Protein AF-A0A8K1CJD1-F1 (afdb_monomer)

Mean predicted aligned error: 20.92 Å

Secondary structure (DSSP, 8-state):
-----------------------------------------------------------TTTTTTT-SS---------------PPP------------------------------------STT-EEEEEEETTEEEEEEEEEESSSPPSSPPPSEEEE-B--BGGGHHHHTTTT-TTS-EEEEEEEESSHHHHHHHHHHHHHHHH-BTTB-B-EEE-TTTTTTEEEEEE-SSHHHHTTT--SSS-EEEEEE--

Organism: Pythium oligandrum (NCBI:txid41045)

Radius of gyration: 37.32 Å; Cα contacts (8 Å, |Δi|>4): 274; chains: 1; bounding box: 66×86×139 Å

Nearest PDB structures (foldseek):
  8ou1-assembly2_B  TM=6.953E-01  e=1.302E-04  Mus musculus
  1zdv-assembly1_A  TM=4.798E-01  e=1.269E+00  Escherichia coli

Foldseek 3Di:
DDDDDDDDDDDDDDDDDDDDDDDDDDDDDDDDDDDDDDDDDDDDDDDDDDDDDDPPPDPPVVVVPVPPPDDDDDDDDDDDDDDDDDDDDDDDDDDDDDDDDDDDDDDDDDDPPDPPPPDDDDPQPAKDWAFEAEPPHTQAIKIWRWPDDHDPDDDDRYFYQDDWDFVVCLCPVLVLVPPVWDKIKTFIDGPDPVSRVSQVVVLVCQCCDPPSGHTKTWGCPCVVVQWIKIWAAPDDSCVSVVDHDHTIMIMITGHD

Solvent-accessible surface area (backbone atoms only — not comparable to full-atom values): 17316 Å² total; per-residue (Å²): 137,83,90,87,78,92,85,87,88,89,86,86,86,83,80,92,82,81,87,88,75,91,81,82,80,83,88,86,88,84,88,84,89,86,84,88,83,87,86,83,90,82,86,90,86,91,78,91,81,80,77,82,79,75,80,80,79,74,57,76,71,64,59,71,75,73,60,85,81,79,82,85,82,87,86,86,90,80,89,82,84,83,86,82,84,83,76,86,83,84,78,87,82,88,80,89,84,76,95,82,90,83,83,88,82,88,81,92,77,94,72,91,69,72,78,67,85,61,77,79,79,85,83,63,91,53,61,44,62,28,39,38,24,51,74,83,40,80,49,28,42,31,34,25,43,46,79,59,78,50,72,96,60,92,76,66,59,55,45,48,29,71,45,69,53,57,44,91,46,39,56,68,81,68,38,61,87,50,76,84,57,58,68,32,48,22,44,43,39,51,62,46,80,81,19,37,57,33,44,50,54,50,41,48,47,27,55,45,38,66,94,73,44,31,25,28,36,31,26,61,87,42,45,91,80,40,25,40,39,33,40,36,40,57,50,73,66,37,40,75,73,71,47,80,67,86,49,35,32,39,35,43,35,52,62,130

Structure (mmCIF, N/CA/C/O backbone):
data_AF-A0A8K1CJD1-F1
#
_entry.id   AF-A0A8K1CJD1-F1
#
loop_
_atom_site.group_PDB
_atom_site.id
_atom_site.type_symbol
_atom_site.label_atom_id
_atom_site.label_alt_id
_atom_site.label_comp_id
_atom_site.label_asym_id
_atom_site.label_entity_id
_atom_site.label_seq_id
_atom_site.pdbx_PDB_ins_code
_atom_site.Cartn_x
_atom_site.Cartn_y
_atom_site.Cartn_z
_atom_site.occupancy
_atom_site.B_iso_or_equiv
_atom_site.auth_seq_id
_atom_site.auth_comp_id
_atom_site.auth_asym_id
_atom_site.auth_atom_id
_atom_site.pdbx_PDB_model_num
ATOM 1 N N . MET A 1 1 ? 0.775 16.209 83.549 1.00 38.19 1 MET A N 1
ATOM 2 C CA . MET A 1 1 ? 0.947 14.864 84.138 1.00 38.19 1 MET A CA 1
ATOM 3 C C . MET A 1 1 ? 0.067 13.917 83.330 1.00 38.19 1 MET A C 1
ATOM 5 O O . MET A 1 1 ? -1.121 14.179 83.248 1.00 38.19 1 MET A O 1
ATOM 9 N N . MET A 1 2 ? 0.692 13.140 82.434 1.00 41.19 2 MET A N 1
ATOM 10 C CA . MET A 1 2 ? 0.828 11.660 82.484 1.00 41.19 2 MET A CA 1
ATOM 11 C C . MET A 1 2 ? -0.343 10.978 81.742 1.00 41.19 2 MET A C 1
ATOM 13 O O . MET A 1 2 ? -1.463 11.041 82.222 1.00 41.19 2 MET A O 1
ATOM 17 N N . THR A 1 3 ? -0.247 10.592 80.460 1.00 49.09 3 THR A N 1
ATOM 18 C CA . THR A 1 3 ? 0.407 9.409 79.833 1.00 49.09 3 THR A CA 1
ATOM 19 C C . THR A 1 3 ? 0.104 8.050 80.470 1.00 49.09 3 THR A C 1
ATOM 21 O O . THR A 1 3 ? 0.477 7.818 81.615 1.00 49.09 3 THR A O 1
ATOM 24 N N . GLY A 1 4 ? -0.427 7.138 79.648 1.00 43.28 4 GLY A N 1
ATOM 25 C CA . GLY A 1 4 ? -0.358 5.674 79.779 1.00 43.28 4 GLY A CA 1
ATOM 26 C C . GLY A 1 4 ? -1.592 5.007 79.158 1.00 43.28 4 GLY A C 1
ATOM 27 O O . GLY A 1 4 ? -2.680 5.560 79.264 1.00 43.28 4 GLY A O 1
ATOM 28 N N . THR A 1 5 ? -1.571 3.860 78.481 1.00 52.25 5 THR A N 1
ATOM 29 C CA . THR A 1 5 ? -0.553 2.876 78.035 1.00 52.25 5 THR A CA 1
ATOM 30 C C . THR A 1 5 ? -1.405 1.832 77.284 1.00 52.25 5 THR A C 1
ATOM 32 O O . THR A 1 5 ? -2.431 1.411 77.808 1.00 52.25 5 THR A O 1
ATOM 35 N N . GLN A 1 6 ? -1.242 1.615 75.979 1.00 41.22 6 GLN A N 1
ATOM 36 C CA . GLN A 1 6 ? -0.464 0.527 75.366 1.00 41.22 6 GLN A CA 1
ATOM 37 C C . GLN A 1 6 ? -0.536 -0.822 76.110 1.00 41.22 6 GLN A C 1
ATOM 39 O O . GLN A 1 6 ? -0.043 -0.949 77.227 1.00 41.22 6 GLN A O 1
ATOM 44 N N . GLY A 1 7 ? -1.138 -1.816 75.450 1.00 43.84 7 GLY A N 1
ATOM 45 C CA . GLY A 1 7 ? -1.075 -3.235 75.792 1.00 43.84 7 GLY A CA 1
ATOM 46 C C . GLY A 1 7 ? -0.599 -4.015 74.568 1.00 43.84 7 GLY A C 1
ATOM 47 O O . GLY A 1 7 ? -1.245 -3.988 73.521 1.00 43.84 7 GLY A O 1
ATOM 48 N N . GLU A 1 8 ? 0.570 -4.627 74.712 1.00 42.94 8 GLU A N 1
ATOM 49 C CA . GLU A 1 8 ? 1.298 -5.437 73.737 1.00 42.94 8 GLU A CA 1
ATOM 50 C C . GLU A 1 8 ? 0.876 -6.918 73.793 1.00 42.94 8 GLU A C 1
ATOM 52 O O . GLU A 1 8 ? 0.479 -7.403 74.852 1.00 42.94 8 GLU A O 1
ATOM 57 N N . ASN A 1 9 ? 1.047 -7.634 72.672 1.00 42.91 9 ASN A N 1
ATOM 58 C CA . ASN A 1 9 ? 1.909 -8.828 72.516 1.00 42.91 9 ASN A CA 1
ATOM 59 C C . ASN A 1 9 ? 1.317 -9.978 71.682 1.00 42.91 9 ASN A C 1
ATOM 61 O O . ASN A 1 9 ? 0.284 -10.546 72.024 1.00 42.91 9 ASN A O 1
ATOM 65 N N . GLY A 1 10 ? 2.117 -10.428 70.702 1.00 36.44 10 GLY A N 1
ATOM 66 C CA . GLY A 1 10 ? 2.464 -11.852 70.586 1.00 36.44 10 GLY A CA 1
ATOM 67 C C . GLY A 1 10 ? 2.326 -12.509 69.206 1.00 36.44 10 GLY A C 1
ATOM 68 O O . GLY A 1 10 ? 1.216 -12.826 68.798 1.00 36.44 10 GLY A O 1
ATOM 69 N N . GLY A 1 11 ? 3.468 -12.829 68.575 1.00 41.28 11 GLY A N 1
ATOM 70 C CA . GLY A 1 11 ? 3.616 -13.833 67.500 1.00 41.28 11 GLY A CA 1
ATOM 71 C C . GLY A 1 11 ? 4.152 -13.237 66.194 1.00 41.28 11 GLY A C 1
ATOM 72 O O . GLY A 1 11 ? 3.372 -12.744 65.391 1.00 41.28 11 GLY A O 1
ATOM 73 N N . ASP A 1 12 ? 5.453 -13.001 66.037 1.00 40.44 12 ASP A N 1
ATOM 74 C CA . ASP A 1 12 ? 6.577 -13.938 65.819 1.00 40.44 12 ASP A CA 1
ATOM 75 C C . ASP A 1 12 ? 6.694 -14.489 64.382 1.00 40.44 12 ASP A C 1
ATOM 77 O O . ASP A 1 12 ? 5.718 -14.758 63.686 1.00 40.44 12 ASP A O 1
ATOM 81 N N . ALA A 1 13 ? 7.951 -14.529 63.953 1.00 44.84 13 ALA A N 1
ATOM 82 C CA . ALA A 1 13 ? 8.493 -14.554 62.610 1.00 44.84 13 ALA A CA 1
ATOM 83 C C . ALA A 1 13 ? 8.398 -15.913 61.900 1.00 44.84 13 ALA A C 1
ATOM 85 O O . ALA A 1 13 ? 8.262 -16.959 62.527 1.00 44.84 13 ALA A O 1
ATOM 86 N N . GLY A 1 14 ? 8.548 -15.912 60.567 1.00 40.50 14 GLY A N 1
ATOM 87 C CA . GLY A 1 14 ? 8.488 -17.173 59.828 1.00 40.50 14 GLY A CA 1
ATOM 88 C C . GLY A 1 14 ? 8.744 -17.166 58.320 1.00 40.50 14 GLY A C 1
ATOM 89 O O . GLY A 1 14 ? 7.924 -17.703 57.597 1.00 40.50 14 GLY A O 1
AT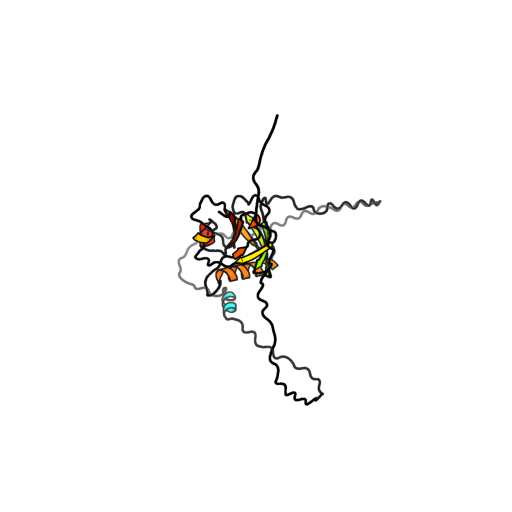OM 90 N N . VAL A 1 15 ? 9.888 -16.625 57.891 1.00 53.34 15 VAL A N 1
ATOM 91 C CA . VAL A 1 15 ? 10.758 -17.113 56.790 1.00 53.34 15 VAL A CA 1
ATOM 92 C C . VAL A 1 15 ? 10.232 -17.192 55.336 1.00 53.34 15 VAL A C 1
ATOM 94 O O . VAL A 1 15 ? 9.308 -17.921 54.991 1.00 53.34 15 VAL A O 1
ATOM 97 N N . ASP A 1 16 ? 10.978 -16.506 54.463 1.00 43.78 16 ASP A N 1
ATOM 98 C CA . ASP A 1 16 ? 11.072 -16.669 53.009 1.00 43.78 16 ASP A CA 1
ATOM 99 C C . ASP A 1 16 ? 11.151 -18.130 52.523 1.00 43.78 16 ASP A C 1
ATOM 101 O O . ASP A 1 16 ? 11.983 -18.909 52.989 1.00 43.78 16 ASP A O 1
ATOM 105 N N . ALA A 1 17 ? 10.416 -18.456 51.456 1.00 51.41 17 ALA A N 1
ATOM 106 C CA . ALA A 1 17 ? 10.765 -19.571 50.577 1.00 51.41 17 ALA A CA 1
ATOM 107 C C . ALA A 1 17 ? 10.530 -19.204 49.106 1.00 51.41 17 ALA A C 1
ATOM 109 O O . ALA A 1 17 ? 9.421 -18.928 48.650 1.00 51.41 17 ALA A O 1
ATOM 110 N N . ARG A 1 18 ? 11.653 -19.170 48.390 1.00 42.09 18 ARG A N 1
ATOM 111 C CA . ARG A 1 18 ? 11.829 -18.913 46.963 1.00 42.09 18 ARG A CA 1
ATOM 112 C C . ARG A 1 18 ? 11.316 -20.073 46.103 1.00 42.09 18 ARG A C 1
ATOM 114 O O . ARG A 1 18 ? 11.442 -21.224 46.490 1.00 42.09 18 ARG A O 1
ATOM 121 N N . ALA A 1 19 ? 10.879 -19.690 44.903 1.00 42.53 19 ALA A N 1
ATOM 122 C CA . ALA A 1 19 ? 11.075 -20.335 43.601 1.00 42.53 19 ALA A CA 1
ATOM 123 C C . ALA A 1 19 ? 11.078 -21.872 43.536 1.00 42.53 19 ALA A C 1
ATOM 125 O O . ALA A 1 19 ? 12.079 -22.506 43.857 1.00 42.53 19 ALA A O 1
ATOM 126 N N . ASP A 1 20 ? 10.030 -22.425 42.922 1.00 39.78 20 ASP A N 1
ATOM 127 C CA . ASP A 1 20 ? 10.064 -23.763 42.336 1.00 39.78 20 ASP A CA 1
ATOM 128 C C . ASP A 1 20 ? 9.908 -23.648 40.811 1.00 39.78 20 ASP A C 1
ATOM 130 O O . ASP A 1 20 ? 8.867 -23.256 40.277 1.00 39.78 20 ASP A O 1
ATOM 134 N N . VAL A 1 21 ? 11.025 -23.890 40.128 1.00 53.47 21 VAL A N 1
ATOM 135 C CA . VAL A 1 21 ? 11.151 -24.048 38.680 1.00 53.47 21 VAL A CA 1
ATOM 136 C C . VAL A 1 21 ? 11.238 -25.552 38.440 1.00 53.47 21 VAL A C 1
ATOM 138 O O . VAL A 1 21 ? 12.176 -26.166 38.952 1.00 53.47 21 VAL A O 1
ATOM 141 N N . PRO A 1 22 ? 10.360 -26.175 37.637 1.00 51.12 22 PRO A N 1
ATOM 142 C CA . PRO A 1 22 ? 10.548 -27.573 37.298 1.00 51.12 22 PRO A CA 1
ATOM 143 C C . PRO A 1 22 ? 11.675 -27.712 36.266 1.00 51.12 22 PRO A C 1
ATOM 145 O O . PRO A 1 22 ? 11.526 -27.415 35.080 1.00 51.12 22 PRO A O 1
ATOM 148 N N . SER A 1 23 ? 12.821 -28.168 36.771 1.00 41.38 23 SER A N 1
ATOM 149 C CA . SER A 1 23 ? 13.941 -28.743 36.030 1.00 41.38 23 SER A CA 1
ATOM 150 C C . SER A 1 23 ? 13.503 -30.054 35.369 1.00 41.38 23 SER A C 1
ATOM 152 O O . SER A 1 23 ? 13.113 -30.997 36.057 1.00 41.38 23 SER A O 1
ATOM 154 N N . VAL A 1 24 ? 13.571 -30.131 34.038 1.00 45.72 24 VAL A N 1
ATOM 155 C CA . VAL A 1 24 ? 13.460 -31.398 33.302 1.00 45.72 24 VAL A CA 1
ATOM 156 C C . VAL A 1 24 ? 14.874 -31.851 32.960 1.00 45.72 24 VAL A C 1
ATOM 158 O O . VAL A 1 24 ? 15.568 -31.215 32.168 1.00 45.72 24 VAL A O 1
ATOM 161 N N . SER A 1 25 ? 15.298 -32.937 33.605 1.00 46.75 25 SER A N 1
ATOM 162 C CA . SER A 1 25 ? 16.596 -33.575 33.390 1.00 46.75 25 SER A CA 1
ATOM 163 C C . SER A 1 25 ? 16.637 -34.343 32.068 1.00 46.75 25 SER A C 1
ATOM 165 O O . SER A 1 25 ? 15.717 -35.086 31.730 1.00 46.75 25 SER A O 1
ATOM 167 N N . MET A 1 26 ? 17.745 -34.155 31.350 1.00 44.34 26 MET A N 1
ATOM 168 C CA . MET A 1 26 ? 18.284 -35.061 30.334 1.00 44.34 26 MET A CA 1
ATOM 169 C C . MET A 1 26 ? 18.944 -36.287 30.988 1.00 44.34 26 MET A C 1
ATOM 171 O O . MET A 1 26 ? 19.341 -36.200 32.147 1.00 44.34 26 MET A O 1
ATOM 175 N N . SER A 1 27 ? 19.173 -37.332 30.172 1.00 44.41 27 SER A N 1
ATOM 176 C CA . SER A 1 27 ? 19.738 -38.684 30.420 1.00 44.41 27 SER A CA 1
ATOM 177 C C . SER A 1 27 ? 18.683 -39.710 30.869 1.00 44.41 27 SER A C 1
ATOM 179 O O . SER A 1 27 ? 17.871 -39.404 31.725 1.00 44.41 27 SER A O 1
ATOM 181 N N . GLU A 1 28 ? 18.513 -40.895 30.270 1.00 39.75 28 GLU A N 1
ATOM 182 C CA . GLU A 1 28 ? 19.406 -41.853 29.587 1.00 39.75 28 GLU A CA 1
ATOM 183 C C . GLU A 1 28 ? 18.642 -42.521 28.406 1.00 39.75 28 GLU A C 1
ATOM 185 O O . GLU A 1 28 ? 17.419 -42.610 28.437 1.00 39.75 28 GLU A O 1
ATOM 190 N N . LEU A 1 29 ? 19.247 -42.921 27.281 1.00 43.09 29 LEU A N 1
ATOM 191 C CA . LEU A 1 29 ? 19.896 -44.227 27.098 1.00 43.09 29 LEU A CA 1
ATOM 192 C C . LEU A 1 29 ? 20.639 -44.270 25.749 1.00 43.09 29 LEU A C 1
ATOM 194 O O . LEU A 1 29 ? 20.149 -43.805 24.721 1.00 43.09 29 LEU A O 1
ATOM 198 N N . SER A 1 30 ? 21.835 -44.844 25.796 1.00 42.38 30 SER A N 1
ATOM 199 C CA . SER A 1 30 ? 22.796 -45.054 24.716 1.00 42.38 30 SER A CA 1
ATOM 200 C C . SER A 1 30 ? 22.713 -46.474 24.127 1.00 42.38 30 SER A C 1
ATOM 202 O O . SER A 1 30 ? 22.118 -47.360 24.733 1.00 42.38 30 SER A O 1
ATOM 204 N N . HIS A 1 31 ? 23.437 -46.670 23.011 1.00 37.06 31 HIS A N 1
ATOM 205 C CA . HIS A 1 31 ? 23.704 -47.899 22.231 1.00 37.06 31 HIS A CA 1
ATOM 206 C C . HIS A 1 31 ? 22.622 -48.228 21.186 1.00 37.06 31 HIS A C 1
ATOM 208 O O . HIS A 1 31 ? 21.452 -48.366 21.507 1.00 37.06 31 HIS A O 1
ATOM 214 N N . VAL A 1 32 ? 22.937 -48.293 19.887 1.00 40.16 32 VAL A N 1
ATOM 215 C CA . VAL A 1 32 ? 23.931 -49.186 19.265 1.00 40.16 32 VAL A CA 1
ATOM 216 C C . VAL A 1 32 ? 24.725 -48.485 18.147 1.00 40.16 32 VAL A C 1
ATOM 218 O O . VAL A 1 32 ? 24.156 -47.814 17.289 1.00 40.16 32 VAL A O 1
ATOM 221 N N . ALA A 1 33 ? 26.045 -48.683 18.165 1.00 39.72 33 ALA A N 1
ATOM 222 C CA . ALA A 1 33 ? 26.958 -48.478 17.046 1.00 39.72 33 ALA A CA 1
ATOM 223 C C . ALA A 1 33 ? 27.012 -49.753 16.192 1.00 39.72 33 ALA A C 1
ATOM 225 O O . ALA A 1 33 ? 27.017 -50.835 16.765 1.00 39.72 33 ALA A O 1
ATOM 226 N N . ASP A 1 34 ? 27.040 -49.622 14.866 1.00 35.88 34 ASP A N 1
ATOM 227 C CA . ASP A 1 34 ? 28.085 -50.139 13.963 1.00 35.88 34 ASP A CA 1
ATOM 228 C C . ASP A 1 34 ? 27.579 -50.042 12.516 1.00 35.88 34 ASP A C 1
ATOM 230 O O . ASP A 1 34 ? 26.463 -50.462 12.217 1.00 35.88 34 ASP A O 1
ATOM 234 N N . GLN A 1 35 ? 28.383 -49.469 11.620 1.00 38.00 35 GLN A N 1
ATOM 235 C CA . GLN A 1 35 ? 29.006 -50.206 10.515 1.00 38.00 35 GLN A CA 1
ATOM 236 C C . GLN A 1 35 ? 29.508 -49.216 9.456 1.00 38.00 35 GLN A C 1
ATOM 238 O O . GLN A 1 35 ? 28.767 -48.696 8.622 1.00 38.00 35 GLN A O 1
ATOM 243 N N . ALA A 1 36 ? 30.812 -48.959 9.517 1.00 36.56 36 ALA A N 1
ATOM 244 C CA . ALA A 1 36 ? 31.577 -48.372 8.433 1.00 36.56 36 ALA A CA 1
ATOM 245 C C . ALA A 1 36 ? 31.945 -49.470 7.422 1.00 36.56 36 ALA A C 1
ATOM 247 O O . ALA A 1 36 ? 32.385 -50.558 7.804 1.00 36.56 36 ALA A O 1
ATOM 248 N N . HIS A 1 37 ? 31.845 -49.162 6.130 1.00 38.00 37 HIS A N 1
ATOM 249 C CA . HIS A 1 37 ? 32.595 -49.879 5.107 1.00 38.00 37 HIS A CA 1
ATOM 250 C C . HIS A 1 37 ? 33.369 -48.891 4.243 1.00 38.00 37 HIS A C 1
ATOM 252 O O . HIS A 1 37 ? 32.813 -47.966 3.655 1.00 38.00 37 HIS A O 1
ATOM 258 N N . ALA A 1 38 ? 34.681 -49.099 4.265 1.00 37.84 38 ALA A N 1
ATOM 259 C CA . ALA A 1 38 ? 35.690 -48.462 3.448 1.00 37.84 38 ALA A CA 1
ATOM 260 C C . ALA A 1 38 ? 35.947 -49.303 2.188 1.00 37.84 38 ALA A C 1
ATOM 262 O O . ALA A 1 38 ? 35.725 -50.513 2.187 1.00 37.84 38 ALA A O 1
ATOM 263 N N . GLY A 1 39 ? 36.482 -48.642 1.163 1.00 34.00 39 GLY A N 1
ATOM 264 C CA . GLY A 1 39 ? 36.893 -49.208 -0.124 1.00 34.00 39 GLY A CA 1
ATOM 265 C C . GLY A 1 39 ? 36.155 -48.486 -1.253 1.00 34.00 39 GLY A C 1
ATOM 266 O O . GLY A 1 39 ? 34.940 -48.369 -1.207 1.00 34.00 39 GLY A O 1
ATOM 267 N N . ASP A 1 40 ? 36.780 -47.933 -2.280 1.00 31.52 40 ASP A N 1
ATOM 268 C CA . ASP A 1 40 ? 38.146 -48.076 -2.755 1.00 31.52 40 ASP A CA 1
ATOM 269 C C . ASP A 1 40 ? 38.451 -46.887 -3.682 1.00 31.52 40 ASP A C 1
ATOM 271 O O . ASP A 1 40 ? 37.545 -46.290 -4.271 1.00 31.52 40 ASP A O 1
ATOM 275 N N . ALA A 1 41 ? 39.723 -46.520 -3.769 1.00 39.25 41 ALA A N 1
ATOM 276 C CA . ALA A 1 41 ? 40.216 -45.451 -4.620 1.00 39.25 41 ALA A CA 1
ATOM 277 C C . ALA A 1 41 ? 40.506 -45.991 -6.025 1.00 39.25 41 ALA A C 1
ATOM 279 O O . ALA A 1 41 ? 41.229 -46.971 -6.158 1.00 39.25 41 ALA A O 1
ATOM 280 N N . VAL A 1 42 ? 40.054 -45.293 -7.070 1.00 48.09 42 VAL A N 1
ATOM 281 C CA . VAL A 1 42 ? 40.709 -45.334 -8.386 1.00 48.09 42 VAL A CA 1
ATOM 282 C C . VAL A 1 42 ? 40.729 -43.945 -9.021 1.00 48.09 42 VAL A C 1
ATOM 284 O O . VAL A 1 42 ? 39.711 -43.271 -9.167 1.00 48.09 42 VAL A O 1
ATOM 287 N N . ASP A 1 43 ? 41.953 -43.545 -9.337 1.00 32.81 43 ASP A N 1
ATOM 288 C CA . ASP A 1 43 ? 42.396 -42.360 -10.060 1.00 32.81 43 ASP A CA 1
ATOM 289 C C . ASP A 1 43 ? 42.260 -42.558 -11.590 1.00 32.81 43 ASP A C 1
ATOM 291 O O . ASP A 1 43 ? 42.109 -43.682 -12.069 1.00 32.81 43 ASP A O 1
ATOM 295 N N . VAL A 1 44 ? 42.439 -41.455 -12.330 1.00 39.34 44 VAL A N 1
ATOM 296 C CA . VAL A 1 44 ? 42.797 -41.349 -13.759 1.00 39.34 44 VAL A CA 1
ATOM 297 C C . VAL A 1 44 ? 41.642 -41.259 -14.775 1.00 39.34 44 VAL A C 1
ATOM 299 O O . VAL A 1 44 ? 41.151 -42.258 -15.285 1.00 39.34 44 VAL A O 1
ATOM 302 N N . THR A 1 45 ? 41.273 -40.040 -15.198 1.00 36.53 45 THR A N 1
ATOM 303 C CA . THR A 1 45 ? 41.643 -39.450 -16.515 1.00 36.53 45 THR A CA 1
ATOM 304 C C . THR A 1 45 ? 40.859 -38.171 -16.836 1.00 36.53 45 THR A C 1
ATOM 306 O O . THR A 1 45 ? 39.653 -38.051 -16.645 1.00 36.53 45 THR A O 1
ATOM 309 N N . SER A 1 46 ? 41.598 -37.215 -17.385 1.00 40.91 46 SER A N 1
ATOM 310 C CA . SER A 1 46 ? 41.194 -35.944 -17.972 1.00 40.91 46 SER A CA 1
ATOM 311 C C . SER A 1 46 ? 40.501 -36.104 -19.337 1.00 40.91 46 SER A C 1
ATOM 313 O O . SER A 1 46 ? 40.990 -36.810 -20.215 1.00 40.91 46 SER A O 1
ATOM 315 N N . GLY A 1 47 ? 39.405 -35.365 -19.549 1.00 34.91 47 GLY A N 1
ATOM 316 C CA . GLY A 1 47 ? 38.756 -35.171 -20.853 1.00 34.91 47 GLY A CA 1
ATOM 317 C C . GLY A 1 47 ? 37.608 -34.147 -20.772 1.00 34.91 47 GLY A C 1
ATOM 318 O O . GLY A 1 47 ? 36.902 -34.132 -19.764 1.00 34.91 47 GLY A O 1
ATOM 319 N N . PRO A 1 48 ? 37.416 -33.255 -21.768 1.00 40.16 48 PRO A N 1
ATOM 320 C CA . PRO A 1 48 ? 36.448 -32.165 -21.679 1.00 40.16 48 PRO A CA 1
ATOM 321 C C . PRO A 1 48 ? 35.058 -32.639 -22.116 1.00 40.16 48 PRO A C 1
ATOM 323 O O . PRO A 1 48 ? 34.823 -32.918 -23.290 1.00 40.16 48 PRO A O 1
ATOM 326 N N . THR A 1 49 ? 34.109 -32.710 -21.186 1.00 35.47 49 THR A N 1
ATOM 327 C CA . THR A 1 49 ? 32.713 -33.032 -21.497 1.00 35.47 49 THR A CA 1
ATOM 328 C C . THR A 1 49 ? 31.941 -31.762 -21.834 1.00 35.47 49 THR A C 1
ATOM 330 O O . THR A 1 49 ? 31.588 -30.954 -20.978 1.00 35.47 49 THR A O 1
ATOM 333 N N . THR A 1 50 ? 31.684 -31.594 -23.128 1.00 40.59 50 THR A N 1
ATOM 334 C CA . THR A 1 50 ? 30.717 -30.661 -23.702 1.00 40.59 50 THR A CA 1
ATOM 335 C C . THR A 1 50 ? 29.332 -30.913 -23.100 1.00 40.59 50 THR A C 1
ATOM 337 O O . THR A 1 50 ? 28.735 -31.965 -23.319 1.00 40.59 50 THR A O 1
ATOM 340 N N . SER A 1 51 ? 28.805 -29.947 -22.347 1.00 40.19 51 SER A N 1
ATOM 341 C CA . SER A 1 51 ? 27.418 -29.972 -21.876 1.00 40.19 51 SER A CA 1
ATOM 342 C C . SER A 1 51 ? 26.452 -29.908 -23.070 1.00 40.19 51 SER A C 1
ATOM 344 O O . SER A 1 51 ? 26.549 -28.969 -23.865 1.00 40.19 51 SER A O 1
ATOM 346 N N . PRO A 1 52 ? 25.490 -30.837 -23.212 1.00 38.34 52 PRO A N 1
ATOM 347 C CA . PRO A 1 52 ? 24.445 -30.712 -24.216 1.00 38.34 52 PRO A CA 1
ATOM 348 C C . PRO A 1 52 ? 23.485 -29.588 -23.806 1.00 38.34 52 PRO A C 1
ATOM 350 O O . PRO A 1 52 ? 22.835 -29.640 -22.761 1.00 38.34 52 PRO A O 1
ATOM 353 N N . SER A 1 53 ? 23.405 -28.548 -24.635 1.00 40.78 53 SER A N 1
ATOM 354 C CA . SER A 1 53 ? 22.427 -27.473 -24.506 1.00 40.78 53 SER A CA 1
ATOM 355 C C . SER A 1 53 ? 21.012 -28.041 -24.620 1.00 40.78 53 SER A C 1
ATOM 357 O O . SER A 1 53 ? 20.622 -28.535 -25.680 1.00 40.78 53 SER A O 1
ATOM 359 N N . LEU A 1 54 ? 20.231 -27.948 -23.546 1.00 42.84 54 LEU A N 1
ATOM 360 C CA . LEU A 1 54 ? 18.794 -28.200 -23.597 1.00 42.84 54 LEU A CA 1
ATOM 361 C C . LEU A 1 54 ? 18.135 -27.202 -24.568 1.00 42.84 54 LEU A C 1
ATOM 363 O O . LEU A 1 54 ? 18.454 -26.008 -24.521 1.00 42.84 54 LEU A O 1
ATOM 367 N N . PRO A 1 55 ? 17.204 -27.641 -25.434 1.00 42.75 55 PRO A N 1
ATOM 368 C CA . PRO A 1 55 ? 16.458 -26.730 -26.281 1.00 42.75 55 PRO A CA 1
ATOM 369 C C . PRO A 1 55 ? 15.616 -25.815 -25.393 1.00 42.75 55 PRO A C 1
ATOM 371 O O . PRO A 1 55 ? 14.777 -26.257 -24.608 1.00 42.75 55 PRO A O 1
ATOM 374 N N . ARG A 1 56 ? 15.870 -24.513 -25.524 1.00 46.81 56 ARG A N 1
ATOM 375 C CA . ARG A 1 56 ? 15.113 -23.418 -24.921 1.00 46.81 56 ARG A CA 1
ATOM 376 C C . ARG A 1 56 ? 13.647 -23.578 -25.337 1.00 46.81 56 ARG A C 1
ATOM 378 O O . ARG A 1 56 ? 13.276 -23.156 -26.430 1.00 46.81 56 ARG A O 1
ATOM 385 N N . GLN A 1 57 ? 12.826 -24.214 -24.496 1.00 47.97 57 GLN A N 1
ATOM 386 C CA . GLN A 1 57 ? 11.377 -24.265 -24.678 1.00 47.97 57 GLN A CA 1
ATOM 387 C C . GLN A 1 57 ? 10.859 -22.825 -24.649 1.00 47.97 57 GLN A C 1
ATOM 389 O O . GLN A 1 57 ? 10.659 -22.221 -23.595 1.00 47.97 57 GLN A O 1
ATOM 394 N N . ARG A 1 58 ? 10.700 -22.247 -25.840 1.00 42.53 58 ARG A N 1
ATOM 395 C CA . ARG A 1 58 ? 9.955 -21.013 -26.050 1.00 42.53 58 ARG A CA 1
ATOM 396 C C . ARG A 1 58 ? 8.529 -21.294 -25.598 1.00 42.53 58 ARG A C 1
ATOM 398 O O . ARG A 1 58 ? 7.848 -22.130 -26.186 1.00 42.53 58 ARG A O 1
ATOM 405 N N . SER A 1 59 ? 8.093 -20.644 -24.524 1.00 44.41 59 SER A N 1
ATOM 406 C CA . SER A 1 59 ? 6.696 -20.736 -24.119 1.00 44.41 59 SER A CA 1
ATOM 407 C C . SER A 1 59 ? 5.836 -20.138 -25.239 1.00 44.41 59 SER A C 1
ATOM 409 O O . SER A 1 59 ? 6.160 -19.079 -25.783 1.00 44.41 59 SER A O 1
ATOM 411 N N . ALA A 1 60 ? 4.736 -20.809 -25.583 1.00 54.16 60 ALA A N 1
ATOM 412 C CA . ALA A 1 60 ? 3.791 -20.390 -26.624 1.00 54.16 60 ALA A CA 1
ATOM 413 C C . ALA A 1 60 ? 3.165 -19.000 -26.370 1.00 54.16 60 ALA A C 1
ATOM 415 O O . ALA A 1 60 ? 2.514 -18.430 -27.241 1.00 54.16 60 ALA A O 1
ATOM 416 N N . VAL A 1 61 ? 3.388 -18.422 -25.186 1.00 54.97 61 VAL A N 1
ATOM 417 C CA . VAL A 1 61 ? 2.983 -17.054 -24.854 1.00 54.97 61 VAL A CA 1
ATOM 418 C C . VAL A 1 61 ? 3.832 -16.030 -25.616 1.00 54.97 61 VAL A C 1
ATOM 420 O O . VAL A 1 61 ? 3.318 -14.979 -25.984 1.00 54.97 61 VAL A O 1
ATOM 423 N N . TYR A 1 62 ? 5.098 -16.342 -25.920 1.00 45.81 62 TYR A N 1
ATOM 424 C CA . TYR A 1 62 ? 6.024 -15.415 -26.582 1.00 45.81 62 TYR A CA 1
ATOM 425 C C . TYR A 1 62 ? 5.766 -15.241 -28.089 1.00 45.81 62 TYR A C 1
ATOM 427 O O . TYR A 1 62 ? 6.139 -14.210 -28.644 1.00 45.81 62 TYR A O 1
ATOM 435 N N . GLU A 1 63 ? 5.091 -16.184 -28.757 1.00 50.84 63 GLU A N 1
ATOM 436 C CA . GLU A 1 63 ? 4.723 -16.023 -30.177 1.00 50.84 63 GLU A CA 1
ATOM 437 C C . GLU A 1 63 ? 3.487 -15.139 -30.381 1.00 50.84 63 GLU A C 1
ATOM 439 O O . GLU A 1 63 ? 3.343 -14.497 -31.421 1.00 50.84 63 GLU A O 1
ATOM 444 N N . LYS A 1 64 ? 2.624 -15.009 -29.365 1.00 49.44 64 LYS A N 1
ATOM 445 C CA . LYS A 1 64 ? 1.402 -14.198 -29.471 1.00 49.44 64 LYS A CA 1
ATOM 446 C C . LYS A 1 64 ? 1.684 -12.695 -29.609 1.00 49.44 64 LYS A C 1
ATOM 448 O O . LYS A 1 64 ? 0.841 -11.963 -30.118 1.00 49.44 64 LYS A O 1
ATOM 453 N N . TYR A 1 65 ? 2.863 -12.235 -29.191 1.00 50.47 65 TYR A N 1
ATOM 454 C CA . TYR A 1 65 ? 3.229 -10.814 -29.206 1.00 50.47 65 TYR A CA 1
ATOM 455 C C . TYR A 1 65 ? 4.096 -10.400 -30.404 1.00 50.47 65 TYR A C 1
ATOM 457 O O . TYR A 1 65 ? 4.309 -9.206 -30.598 1.00 50.47 65 TYR A O 1
ATOM 465 N N . LEU A 1 66 ? 4.564 -11.347 -31.228 1.00 47.84 66 LEU A N 1
ATOM 466 C CA . LEU A 1 66 ? 5.402 -11.058 -32.402 1.00 47.84 66 LEU A CA 1
ATOM 467 C C . LEU A 1 66 ? 4.628 -10.996 -33.732 1.00 47.84 66 LEU A C 1
ATOM 469 O O . LEU A 1 66 ? 5.166 -10.481 -34.707 1.00 47.84 66 LEU A O 1
ATOM 473 N N . ASN A 1 67 ? 3.351 -11.403 -33.768 1.00 44.00 67 ASN A N 1
ATOM 474 C CA . ASN A 1 67 ? 2.551 -11.464 -35.005 1.00 44.00 67 ASN A CA 1
ATOM 475 C C . ASN A 1 67 ? 1.441 -10.395 -35.133 1.00 44.00 67 ASN A C 1
ATOM 477 O O . ASN A 1 67 ? 0.512 -10.562 -35.917 1.00 44.00 67 ASN A O 1
ATOM 481 N N . VAL A 1 68 ? 1.515 -9.261 -34.424 1.00 46.97 68 VAL A N 1
ATOM 482 C CA . VAL A 1 68 ? 0.467 -8.206 -34.499 1.00 46.97 68 VAL A CA 1
ATOM 483 C C . VAL A 1 68 ? 0.639 -7.242 -35.695 1.00 46.97 68 VAL A C 1
ATOM 485 O O . VAL A 1 68 ? -0.096 -6.271 -35.841 1.00 46.97 68 VAL A O 1
ATOM 488 N N . LYS A 1 69 ? 1.550 -7.517 -36.633 1.00 51.50 69 LYS A N 1
ATOM 489 C CA . LYS A 1 69 ? 1.568 -6.845 -37.943 1.00 51.50 69 LYS A CA 1
ATOM 490 C C . LYS A 1 69 ? 1.721 -7.872 -39.050 1.00 51.50 69 LYS A C 1
ATOM 492 O O . LYS A 1 69 ? 2.832 -8.135 -39.472 1.00 51.50 69 LYS A O 1
ATOM 497 N N . LEU A 1 70 ? 0.604 -8.442 -39.485 1.00 48.59 70 LEU A N 1
ATOM 498 C CA . LEU A 1 70 ? 0.291 -8.769 -40.880 1.00 48.59 70 LEU A CA 1
ATOM 499 C C . LEU A 1 70 ? -1.095 -9.424 -40.874 1.00 48.59 70 LEU A C 1
ATOM 501 O O . LEU A 1 70 ? -1.217 -10.559 -40.425 1.00 48.59 70 LEU A O 1
ATOM 505 N N . SER A 1 71 ? -2.124 -8.695 -41.313 1.00 33.78 71 SER A N 1
ATOM 506 C CA . SER A 1 71 ? -3.301 -9.189 -42.060 1.00 33.78 71 SER A CA 1
ATOM 507 C C . SER A 1 71 ? -4.365 -8.088 -42.119 1.00 33.78 71 SER A C 1
ATOM 509 O O . SER A 1 71 ? -5.048 -7.800 -41.139 1.00 33.78 71 SER A O 1
ATOM 511 N N . THR A 1 72 ? -4.474 -7.461 -43.286 1.00 45.12 72 THR A N 1
ATOM 512 C CA . THR A 1 72 ? -5.664 -6.749 -43.769 1.00 45.12 72 THR A CA 1
ATOM 513 C C . THR A 1 72 ? -6.815 -7.732 -44.022 1.00 45.12 72 THR A C 1
ATOM 515 O O . THR A 1 72 ? -6.573 -8.913 -44.274 1.00 45.12 72 THR A O 1
ATOM 518 N N . PRO A 1 73 ? -8.065 -7.242 -44.034 1.00 38.34 73 PRO A N 1
ATOM 519 C CA . PRO A 1 73 ? -8.991 -7.660 -45.091 1.00 38.34 73 PRO A CA 1
ATOM 520 C C . PRO A 1 73 ? -9.732 -6.472 -45.738 1.00 38.34 73 PRO A C 1
ATOM 522 O O . PRO A 1 73 ? -10.273 -5.613 -45.042 1.00 38.34 73 PRO A O 1
ATOM 525 N N . GLY A 1 74 ? -9.761 -6.446 -47.080 1.00 34.19 74 GLY A N 1
ATOM 526 C CA . GLY A 1 74 ? -10.780 -5.738 -47.881 1.00 34.19 74 GLY A CA 1
ATOM 527 C C . GLY A 1 74 ? -12.123 -6.491 -47.827 1.00 34.19 74 GLY A C 1
ATOM 528 O O . GLY A 1 74 ? -12.205 -7.535 -47.190 1.00 34.19 74 GLY A O 1
ATOM 529 N N . GLU A 1 75 ? -13.244 -6.073 -48.409 1.00 35.69 75 GLU A N 1
ATOM 530 C CA . GLU A 1 75 ? -13.625 -5.023 -49.360 1.00 35.69 75 GLU A CA 1
ATOM 531 C C . GLU A 1 75 ? -15.109 -4.681 -49.086 1.00 35.69 75 GLU A C 1
ATOM 533 O O . GLU A 1 75 ? -15.876 -5.563 -48.699 1.00 35.69 75 GLU A O 1
ATOM 538 N N . ASN A 1 76 ? -15.538 -3.436 -49.327 1.00 34.12 76 ASN A N 1
ATOM 539 C CA . ASN A 1 76 ? -16.712 -3.134 -50.166 1.00 34.12 76 ASN A CA 1
ATOM 540 C C . ASN A 1 76 ? -16.861 -1.620 -50.386 1.00 34.12 76 ASN A C 1
ATOM 542 O O . ASN A 1 76 ? -16.673 -0.815 -49.477 1.00 34.12 76 ASN A O 1
ATOM 546 N N . GLY A 1 77 ? -17.122 -1.269 -51.646 1.00 32.16 77 GLY A N 1
ATOM 547 C CA . GLY A 1 77 ? -16.862 0.037 -52.246 1.00 32.16 77 GLY A CA 1
ATOM 548 C C . GLY A 1 77 ? -17.938 1.113 -52.082 1.00 32.16 77 GLY A C 1
ATOM 549 O O . GLY A 1 77 ? -19.056 0.870 -51.640 1.00 32.16 77 GLY A O 1
ATOM 550 N N . GLY A 1 78 ? -17.571 2.319 -52.521 1.00 28.62 78 GLY A N 1
ATOM 551 C CA . GLY A 1 78 ? -18.455 3.478 -52.631 1.00 28.62 78 GLY A CA 1
ATOM 552 C C . GLY A 1 78 ? -17.660 4.772 -52.778 1.00 28.62 78 GLY A C 1
ATOM 553 O O . GLY A 1 78 ? -17.142 5.295 -51.802 1.00 28.62 78 GLY A O 1
ATOM 554 N N . ALA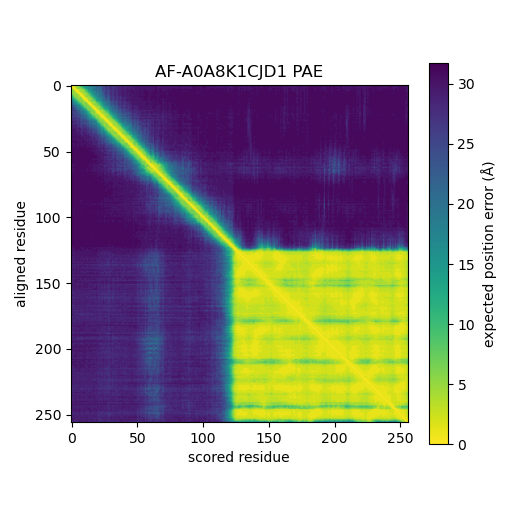 A 1 79 ? -17.522 5.246 -54.014 1.00 34.56 79 ALA A N 1
ATOM 555 C CA . ALA A 1 79 ? -16.745 6.408 -54.432 1.00 34.56 79 ALA A CA 1
ATOM 556 C C . ALA A 1 79 ? -17.118 7.723 -53.718 1.00 34.56 79 ALA A C 1
ATOM 558 O O . ALA A 1 79 ? -18.298 7.981 -53.486 1.00 34.56 79 ALA A O 1
ATOM 559 N N . SER A 1 80 ? -16.138 8.615 -53.516 1.00 35.97 80 SER A N 1
ATOM 560 C CA . SER A 1 80 ? -16.032 9.913 -54.221 1.00 35.97 80 SER A CA 1
ATOM 561 C C . SER A 1 80 ? -15.053 10.872 -53.523 1.00 35.97 80 SER A C 1
ATOM 563 O O . SER A 1 80 ? -15.197 11.181 -52.348 1.00 35.97 80 SER A O 1
ATOM 565 N N . SER A 1 81 ? -14.122 11.391 -54.331 1.00 36.28 81 SER A N 1
ATOM 566 C CA . SER A 1 81 ? -13.562 12.755 -54.314 1.00 36.28 81 SER A CA 1
ATOM 567 C C . SER A 1 81 ? -12.872 13.316 -53.059 1.00 36.28 81 SER A C 1
ATOM 569 O O . SER A 1 81 ? -13.521 13.746 -52.115 1.00 36.28 81 SER A O 1
ATOM 571 N N . GLY A 1 82 ? -11.567 13.575 -53.215 1.00 33.41 82 GLY A N 1
ATOM 572 C CA . GLY A 1 82 ? -11.067 14.946 -53.074 1.00 33.41 82 GLY A CA 1
ATOM 573 C C . GLY A 1 82 ? -10.151 15.245 -51.887 1.00 33.41 82 GLY A C 1
ATOM 574 O O . GLY A 1 82 ? -10.617 15.435 -50.775 1.00 33.41 82 GLY A O 1
ATOM 575 N N . GLY A 1 83 ? -8.869 15.463 -52.199 1.00 34.12 83 GLY A N 1
ATOM 576 C CA . GLY A 1 83 ? -8.139 16.629 -51.693 1.00 34.12 83 GLY A CA 1
ATOM 577 C C . GLY A 1 83 ? -7.313 16.471 -50.414 1.00 34.12 83 GLY A C 1
ATOM 578 O O . GLY A 1 83 ? -7.850 16.338 -49.324 1.00 34.12 83 GLY A O 1
ATOM 579 N N . GLY A 1 84 ? -5.999 16.669 -50.565 1.00 36.47 84 GLY A N 1
ATOM 580 C CA . GLY A 1 84 ? -5.188 17.375 -49.569 1.00 36.47 84 GLY A CA 1
ATOM 581 C C . GLY A 1 84 ? -4.321 16.513 -48.657 1.00 36.47 84 GLY A C 1
ATOM 582 O O . GLY A 1 84 ? -4.690 16.236 -47.522 1.00 36.47 84 GLY A O 1
ATOM 583 N N . ILE A 1 85 ? -3.113 16.189 -49.122 1.00 55.56 85 ILE A N 1
ATOM 584 C CA . ILE A 1 85 ? -1.957 15.970 -48.244 1.00 55.56 85 ILE A CA 1
ATOM 585 C C . ILE A 1 85 ? -1.427 17.363 -47.873 1.00 55.56 85 ILE A C 1
ATOM 587 O O . ILE A 1 85 ? -1.089 18.106 -48.793 1.00 55.56 85 ILE A O 1
ATOM 591 N N . PRO A 1 86 ? -1.317 17.749 -46.592 1.00 52.44 86 PRO A N 1
ATOM 592 C CA . PRO A 1 86 ? -0.418 18.826 -46.217 1.00 52.44 86 PRO A CA 1
ATOM 593 C C . PRO A 1 86 ? 0.988 18.262 -45.994 1.00 52.44 86 PRO A C 1
ATOM 595 O O . PRO A 1 86 ? 1.214 17.364 -45.179 1.00 52.44 86 PRO A O 1
ATOM 598 N N . GLU A 1 87 ? 1.902 18.789 -46.800 1.00 46.50 87 GLU A N 1
ATOM 599 C CA . GLU A 1 87 ? 3.328 18.514 -46.835 1.00 46.50 87 GLU A CA 1
ATOM 600 C C . GLU A 1 87 ? 4.020 18.773 -45.490 1.00 46.50 87 GLU A C 1
ATOM 602 O O . GLU A 1 87 ? 3.700 19.689 -44.732 1.00 46.50 87 GLU A O 1
ATOM 607 N N . ILE A 1 88 ? 5.024 17.941 -45.237 1.00 44.31 88 ILE A N 1
ATOM 608 C CA . ILE A 1 88 ? 6.068 18.121 -44.236 1.00 44.31 88 ILE A CA 1
ATOM 609 C C . ILE A 1 88 ? 6.890 19.376 -44.564 1.00 44.31 88 ILE A C 1
ATOM 611 O O . ILE A 1 88 ? 7.628 19.410 -45.545 1.00 44.31 88 ILE A O 1
ATOM 615 N N . SER A 1 89 ? 6.782 20.408 -43.730 1.00 41.88 89 SER A N 1
ATOM 616 C CA . SER A 1 89 ? 7.615 21.607 -43.836 1.00 41.88 89 SER A CA 1
ATOM 617 C C . SER A 1 89 ? 8.920 21.385 -43.063 1.00 41.88 89 SER A C 1
ATOM 619 O O . SER A 1 89 ? 8.956 21.526 -41.843 1.00 41.88 89 SER A O 1
ATOM 621 N N . ASN A 1 90 ? 9.988 21.020 -43.775 1.00 45.12 90 ASN A N 1
ATOM 622 C CA . ASN A 1 90 ? 11.363 21.115 -43.282 1.00 45.12 90 ASN A CA 1
ATOM 623 C C . ASN A 1 90 ? 11.865 22.540 -43.542 1.00 45.12 90 ASN A C 1
ATOM 625 O O . ASN A 1 90 ? 12.132 22.886 -44.691 1.00 45.12 90 ASN A O 1
ATOM 629 N N . SER A 1 91 ? 12.017 23.357 -42.498 1.00 49.41 91 SER A N 1
ATOM 630 C CA . SER A 1 91 ? 12.831 24.573 -42.573 1.00 49.41 91 SER A CA 1
ATOM 631 C C . SER A 1 91 ? 14.119 24.358 -41.785 1.00 49.41 91 SER A C 1
ATOM 633 O O . SER A 1 91 ? 14.104 24.344 -40.554 1.00 49.41 91 SER A O 1
ATOM 635 N N . ASN A 1 92 ? 15.221 24.187 -42.511 1.00 47.66 92 ASN A N 1
ATOM 636 C CA . ASN A 1 92 ? 16.545 24.524 -42.009 1.00 47.66 92 ASN A CA 1
ATOM 637 C C . ASN A 1 92 ? 16.644 26.052 -41.994 1.00 47.66 92 ASN A C 1
ATOM 639 O O . ASN A 1 92 ? 16.349 26.675 -43.014 1.00 47.66 92 ASN A O 1
ATOM 643 N N . ASP A 1 93 ? 17.074 26.629 -40.878 1.00 59.72 93 ASP A N 1
ATOM 644 C CA . ASP A 1 93 ? 17.661 27.965 -40.880 1.00 59.72 93 ASP A CA 1
ATOM 645 C C . ASP A 1 93 ? 18.988 27.899 -40.126 1.00 59.72 93 ASP A C 1
ATOM 647 O O . ASP A 1 93 ? 19.046 27.618 -38.926 1.00 59.72 93 ASP A O 1
ATOM 651 N N . ASP A 1 94 ? 20.048 28.056 -40.910 1.00 51.06 94 ASP A N 1
ATOM 652 C CA . ASP A 1 94 ? 21.425 28.224 -40.492 1.00 51.06 94 ASP A CA 1
ATOM 653 C C . ASP A 1 94 ? 21.608 29.656 -39.987 1.00 51.06 94 ASP A C 1
ATOM 655 O O . ASP A 1 94 ? 21.258 30.628 -40.657 1.00 51.06 94 ASP A O 1
ATOM 659 N N . THR A 1 95 ? 22.239 29.829 -38.830 1.00 53.78 95 THR A N 1
ATOM 660 C CA . THR A 1 95 ? 22.928 31.090 -38.543 1.00 53.78 95 THR A CA 1
ATOM 661 C C . THR A 1 95 ? 24.260 30.787 -37.881 1.00 53.78 95 THR A C 1
ATOM 663 O O . THR A 1 95 ? 24.367 30.609 -36.670 1.00 53.78 95 THR A O 1
ATOM 666 N N . GLU A 1 96 ? 25.283 30.731 -38.728 1.00 58.44 96 GLU A N 1
ATOM 667 C CA . GLU A 1 96 ? 26.681 30.912 -38.362 1.00 58.44 96 GLU A CA 1
ATOM 668 C C . GLU A 1 96 ? 26.915 32.352 -37.879 1.00 58.44 96 GLU A C 1
ATOM 670 O O . GLU A 1 96 ? 26.422 33.298 -38.495 1.00 58.44 96 GLU A O 1
ATOM 675 N N . ARG A 1 97 ? 27.679 32.501 -36.791 1.00 56.00 97 ARG A N 1
ATOM 676 C CA . ARG A 1 97 ? 28.479 33.667 -36.348 1.00 56.00 97 ARG A CA 1
ATOM 677 C C . ARG A 1 97 ? 29.044 33.300 -34.974 1.00 56.00 97 ARG A C 1
ATOM 679 O O . ARG A 1 97 ? 28.306 32.799 -34.140 1.00 56.00 97 ARG A O 1
ATOM 686 N N . GLU A 1 98 ? 30.285 33.527 -34.590 1.00 56.91 98 GLU A N 1
ATOM 687 C CA . GLU A 1 98 ? 31.528 33.980 -35.204 1.00 56.91 98 GLU A CA 1
ATOM 688 C C . GLU A 1 98 ? 32.578 33.694 -34.112 1.00 56.91 98 GLU A C 1
ATOM 690 O O . GLU A 1 98 ? 32.273 33.771 -32.918 1.00 56.91 98 GLU A O 1
ATOM 695 N N . ALA A 1 99 ? 33.785 33.296 -34.503 1.00 46.84 99 ALA A N 1
ATOM 696 C CA . ALA A 1 99 ? 34.881 33.034 -33.581 1.00 46.84 99 ALA A CA 1
ATOM 697 C C . ALA A 1 99 ? 35.351 34.325 -32.887 1.00 46.84 99 ALA A C 1
ATOM 699 O O . ALA A 1 99 ? 35.465 35.373 -33.516 1.00 46.84 99 ALA A O 1
ATOM 700 N N . GLY A 1 100 ? 35.687 34.220 -31.603 1.00 43.59 100 GLY A N 1
ATOM 701 C CA . GLY A 1 100 ? 36.299 35.288 -30.817 1.00 43.59 100 GLY A CA 1
ATOM 702 C C . GLY A 1 100 ? 37.166 34.695 -29.714 1.00 43.59 100 GLY A C 1
ATOM 703 O O . GLY A 1 100 ? 36.715 34.506 -28.590 1.00 43.59 100 GLY A O 1
ATOM 704 N N . GLU A 1 101 ? 38.396 34.354 -30.081 1.00 46.88 101 GLU A N 1
ATOM 705 C CA . GLU A 1 101 ? 39.512 34.019 -29.199 1.00 46.88 101 GLU A CA 1
ATOM 706 C C . GLU A 1 101 ? 40.046 35.297 -28.531 1.00 46.88 101 GLU A C 1
ATOM 708 O O . GLU A 1 101 ? 40.372 36.253 -29.231 1.00 46.88 101 GLU A O 1
ATOM 713 N N . VAL A 1 102 ? 40.191 35.304 -27.202 1.00 51.84 102 VAL A N 1
ATOM 714 C CA . VAL A 1 102 ? 41.226 36.087 -26.506 1.00 51.84 102 VAL A CA 1
ATOM 715 C C . VAL A 1 102 ? 41.747 35.296 -25.303 1.00 51.84 102 VAL A C 1
ATOM 717 O O . VAL A 1 102 ? 40.983 34.713 -24.535 1.00 51.84 102 VAL A O 1
ATOM 720 N N . VAL A 1 103 ? 43.073 35.256 -25.219 1.00 50.41 103 VAL A N 1
ATOM 721 C CA . VAL A 1 103 ? 43.929 34.449 -24.340 1.00 50.41 103 VAL A CA 1
ATOM 722 C C . VAL A 1 103 ? 44.277 35.205 -23.040 1.00 50.41 103 VAL A C 1
ATOM 724 O O . VAL A 1 103 ? 44.250 36.437 -23.024 1.00 50.41 103 VAL A O 1
ATOM 727 N N . SER A 1 104 ? 44.700 34.423 -22.032 1.00 43.75 104 SER A N 1
ATOM 728 C CA . SER A 1 104 ? 45.621 34.740 -20.912 1.00 43.75 104 SER A CA 1
ATOM 729 C C . SER A 1 104 ? 45.028 35.394 -19.661 1.00 43.75 104 SER A C 1
ATOM 731 O O . SER A 1 104 ? 44.167 36.256 -19.755 1.00 43.75 104 SER A O 1
ATOM 733 N N . ASP A 1 105 ? 45.482 35.123 -18.436 1.00 40.56 105 ASP A N 1
ATOM 734 C CA . ASP A 1 105 ? 46.373 34.120 -17.827 1.00 40.56 105 ASP A CA 1
ATOM 735 C C . ASP A 1 105 ? 46.207 34.280 -16.290 1.00 40.56 105 ASP A C 1
ATOM 737 O O . ASP A 1 105 ? 45.653 35.275 -15.820 1.00 40.56 105 ASP A O 1
ATOM 741 N N . ASP A 1 106 ? 46.767 33.328 -15.541 1.00 39.72 106 ASP A N 1
ATOM 742 C CA . ASP A 1 106 ? 47.256 33.441 -14.157 1.00 39.72 106 ASP A CA 1
ATOM 743 C C . ASP A 1 106 ? 46.354 33.204 -12.922 1.00 39.72 106 ASP A C 1
ATOM 745 O O . ASP A 1 106 ? 45.333 33.836 -12.665 1.00 39.72 106 ASP A O 1
ATOM 749 N N . ALA A 1 107 ? 46.949 32.354 -12.072 1.00 44.94 107 ALA A N 1
ATOM 750 C CA . ALA A 1 107 ? 46.948 32.343 -10.609 1.00 44.94 107 ALA A CA 1
ATOM 751 C C . ALA A 1 107 ? 45.778 31.684 -9.852 1.00 44.94 107 ALA A C 1
ATOM 753 O O . ALA A 1 107 ? 44.792 32.303 -9.468 1.00 44.94 107 ALA A O 1
ATOM 754 N N . LEU A 1 108 ? 46.012 30.400 -9.547 1.00 50.50 108 LEU A N 1
ATOM 755 C CA . LEU A 1 108 ? 45.829 29.748 -8.241 1.00 50.50 108 LEU A CA 1
ATOM 756 C C . LEU A 1 108 ? 45.154 30.601 -7.148 1.00 50.50 108 LEU A C 1
ATOM 758 O O . LEU A 1 108 ? 45.815 31.416 -6.508 1.00 50.50 108 LEU A O 1
ATOM 762 N N . ASP A 1 109 ? 43.911 30.258 -6.811 1.00 40.78 109 ASP A N 1
ATOM 763 C CA . ASP A 1 109 ? 43.470 30.310 -5.419 1.00 40.78 109 ASP A CA 1
ATOM 764 C C . ASP A 1 109 ? 42.699 29.032 -5.069 1.00 40.78 109 ASP A C 1
ATOM 766 O O . ASP A 1 109 ? 41.641 28.716 -5.618 1.00 40.78 109 ASP A O 1
ATOM 770 N N . ASN A 1 110 ? 43.304 28.250 -4.177 1.00 50.81 110 ASN A N 1
ATOM 771 C CA . ASN A 1 110 ? 42.704 27.082 -3.559 1.00 50.81 110 ASN A CA 1
ATOM 772 C C . ASN A 1 110 ? 41.678 27.572 -2.535 1.00 50.81 110 ASN A C 1
ATOM 774 O O . ASN A 1 110 ? 41.991 27.743 -1.358 1.00 50.81 110 ASN A O 1
ATOM 778 N N . GLN A 1 111 ? 40.426 27.706 -2.961 1.00 41.81 111 GLN A N 1
ATOM 779 C CA . GLN A 1 111 ? 39.299 27.592 -2.047 1.00 41.81 111 GLN A CA 1
ATOM 780 C C . GLN A 1 111 ? 38.315 26.564 -2.592 1.00 41.81 111 GLN A C 1
ATOM 782 O O . GLN A 1 111 ? 37.327 26.859 -3.261 1.00 41.81 111 GLN A O 1
ATOM 787 N N . GLU A 1 112 ? 38.633 25.309 -2.287 1.00 43.88 112 GLU A N 1
ATOM 788 C CA . GLU A 1 112 ? 37.743 24.164 -2.381 1.00 43.88 112 GLU A CA 1
ATOM 789 C C . GLU A 1 112 ? 36.573 24.374 -1.407 1.00 43.88 112 GLU A C 1
ATOM 791 O O . GLU A 1 112 ? 36.540 23.863 -0.293 1.00 43.88 112 GLU A O 1
ATOM 796 N N . ASN A 1 113 ? 35.612 25.196 -1.817 1.00 41.66 113 ASN A N 1
ATOM 797 C CA . ASN A 1 113 ? 34.288 25.253 -1.226 1.00 41.66 113 ASN A CA 1
ATOM 798 C C . ASN A 1 113 ? 33.312 24.865 -2.330 1.00 41.66 113 ASN A C 1
ATOM 800 O O . ASN A 1 113 ? 32.585 25.683 -2.892 1.00 41.66 113 ASN A O 1
ATOM 804 N N . THR A 1 114 ? 33.367 23.584 -2.697 1.00 39.81 114 THR A N 1
ATOM 805 C CA . THR A 1 114 ? 32.275 22.971 -3.437 1.00 39.81 114 THR A CA 1
ATOM 806 C C . THR A 1 114 ? 31.024 23.174 -2.582 1.00 39.81 114 THR A C 1
ATOM 808 O O . THR A 1 114 ? 30.995 22.709 -1.438 1.00 39.81 114 THR A O 1
ATOM 811 N N . PRO A 1 115 ? 29.964 23.851 -3.064 1.00 39.97 115 PRO A N 1
ATOM 812 C CA . PRO A 1 115 ? 28.667 23.620 -2.476 1.00 39.97 115 PRO A CA 1
ATOM 813 C C . PRO A 1 115 ? 28.384 22.155 -2.782 1.00 39.97 115 PRO A C 1
ATOM 815 O O . PRO A 1 115 ? 27.967 21.792 -3.884 1.00 39.97 115 PRO A O 1
ATOM 818 N N . SER A 1 116 ? 28.694 21.299 -1.801 1.00 42.03 116 SER A N 1
ATOM 819 C CA . SER A 1 116 ? 28.091 19.986 -1.662 1.00 42.03 116 SER A CA 1
ATOM 820 C C . SER A 1 116 ? 26.660 20.180 -2.092 1.00 42.03 116 SER A C 1
ATOM 822 O O . SER A 1 116 ? 25.998 21.060 -1.541 1.00 42.03 116 SER A O 1
ATOM 824 N N . ARG A 1 117 ? 26.264 19.460 -3.144 1.00 37.66 117 ARG A N 1
ATOM 825 C CA . ARG A 1 117 ? 24.919 19.402 -3.702 1.00 37.66 117 ARG A CA 1
ATOM 826 C C . ARG A 1 117 ? 23.974 19.105 -2.545 1.00 37.66 117 ARG A C 1
ATOM 828 O O . ARG A 1 117 ? 23.677 17.956 -2.237 1.00 37.66 117 ARG A O 1
ATOM 835 N N . GLY A 1 118 ? 23.627 20.172 -1.838 1.00 34.94 118 GLY A N 1
ATOM 836 C CA . GLY A 1 118 ? 22.781 20.174 -0.680 1.00 34.94 118 GLY A CA 1
ATOM 837 C C . GLY A 1 118 ? 21.458 19.687 -1.193 1.00 34.94 118 GLY A C 1
ATOM 838 O O . GLY A 1 118 ? 21.025 20.128 -2.260 1.00 34.94 118 GLY A O 1
ATOM 839 N N . ASN A 1 119 ? 20.913 18.709 -0.472 1.00 51.78 119 ASN A N 1
ATOM 840 C CA . ASN A 1 119 ? 19.540 18.245 -0.553 1.00 51.78 119 ASN A CA 1
ATOM 841 C C . ASN A 1 119 ? 18.698 19.181 -1.406 1.00 51.78 119 ASN A C 1
ATOM 843 O O . ASN A 1 119 ? 18.364 20.280 -0.956 1.00 51.78 119 ASN A O 1
ATOM 847 N N . ALA A 1 120 ? 18.431 18.744 -2.641 1.00 41.66 120 ALA A N 1
ATOM 848 C CA . ALA A 1 120 ? 17.547 19.450 -3.541 1.00 41.66 120 ALA A CA 1
ATOM 849 C C . ALA A 1 120 ? 16.294 19.814 -2.745 1.00 41.66 120 ALA A C 1
ATOM 851 O O . ALA A 1 120 ? 15.609 18.963 -2.173 1.00 41.66 120 ALA A O 1
ATOM 852 N N . SER A 1 121 ? 16.113 21.116 -2.631 1.00 40.97 121 SER A N 1
ATOM 853 C CA . SER A 1 121 ? 15.032 21.816 -1.978 1.00 40.97 121 SER A CA 1
ATOM 854 C C . SER A 1 121 ? 13.682 21.226 -2.381 1.00 40.97 121 SER A C 1
ATOM 856 O O . SER A 1 121 ? 13.178 21.476 -3.466 1.00 40.97 121 SER A O 1
ATOM 858 N N . ASN A 1 122 ? 13.141 20.391 -1.500 1.00 45.84 122 ASN A N 1
ATOM 859 C CA . ASN A 1 122 ? 11.824 20.533 -0.889 1.00 45.84 122 ASN A CA 1
ATOM 860 C C . ASN A 1 122 ? 10.768 21.309 -1.716 1.00 45.84 122 ASN A C 1
ATOM 862 O O . ASN A 1 122 ? 10.374 22.405 -1.334 1.00 45.84 122 ASN A O 1
ATOM 866 N N . GLU A 1 123 ? 10.269 20.706 -2.798 1.00 40.44 123 GLU A N 1
ATOM 867 C CA . GLU A 1 123 ? 8.996 21.082 -3.450 1.00 40.44 123 GLU A CA 1
ATOM 868 C C . GLU A 1 123 ? 8.053 19.880 -3.653 1.00 40.44 123 GLU A C 1
ATOM 870 O O . GLU A 1 123 ? 7.060 19.951 -4.370 1.00 40.44 123 GLU A O 1
ATOM 875 N N . THR A 1 124 ? 8.305 18.774 -2.951 1.00 50.97 124 THR A N 1
ATOM 876 C CA . THR A 1 124 ? 7.395 17.621 -2.883 1.00 50.97 124 THR A CA 1
ATOM 877 C C . THR A 1 124 ? 7.044 17.344 -1.427 1.00 50.97 124 THR A C 1
ATOM 879 O O . THR A 1 124 ? 7.419 16.335 -0.830 1.00 50.97 124 THR A O 1
ATOM 882 N N . GLY A 1 125 ? 6.360 18.313 -0.813 1.00 61.31 125 GLY A N 1
ATOM 883 C CA . GLY A 1 125 ? 5.964 18.267 0.592 1.00 61.31 125 GLY A CA 1
ATOM 884 C C . GLY A 1 125 ? 5.138 17.019 0.898 1.00 61.31 125 GLY A C 1
ATOM 885 O O . GLY A 1 125 ? 3.950 16.955 0.595 1.00 61.31 125 GLY A O 1
ATOM 886 N N . GLY A 1 126 ? 5.777 16.026 1.514 1.00 85.69 126 GLY A N 1
ATOM 887 C CA . GLY A 1 126 ? 5.131 14.797 1.956 1.00 85.69 126 GLY A CA 1
ATOM 888 C C . GLY A 1 126 ? 5.394 13.563 1.101 1.00 85.69 126 GLY A C 1
ATOM 889 O O . GLY A 1 126 ? 4.745 12.558 1.365 1.00 85.69 126 GLY A O 1
ATOM 890 N N . GLU A 1 127 ? 6.309 13.581 0.127 1.00 94.06 127 GLU A N 1
ATOM 891 C CA . GLU A 1 127 ? 6.781 12.324 -0.469 1.00 94.06 127 GLU A CA 1
ATOM 892 C C . GLU A 1 127 ? 7.439 11.413 0.574 1.00 94.06 127 GLU A C 1
ATOM 894 O O . GLU A 1 127 ? 8.091 11.862 1.518 1.00 94.06 127 GLU A O 1
ATOM 899 N N . TRP A 1 128 ? 7.268 10.108 0.391 1.00 97.00 128 TRP A N 1
ATOM 900 C CA . TRP A 1 128 ? 7.759 9.095 1.312 1.00 97.00 128 TRP A CA 1
ATOM 901 C C . TRP A 1 128 ? 8.578 8.040 0.583 1.00 97.00 128 TRP A C 1
ATOM 903 O O . TRP A 1 128 ? 8.027 7.184 -0.097 1.00 97.00 128 TRP A O 1
ATOM 913 N N . GLN A 1 129 ? 9.895 8.062 0.750 1.00 97.88 129 GLN A N 1
ATOM 914 C CA . GLN A 1 129 ? 10.770 7.022 0.214 1.00 97.88 129 GLN A CA 1
ATOM 915 C C . GLN A 1 129 ? 11.093 5.983 1.291 1.00 97.88 129 GLN A C 1
ATOM 917 O O . GLN A 1 129 ? 11.444 6.344 2.417 1.00 97.88 129 GLN A O 1
ATOM 922 N N . PHE A 1 130 ? 10.979 4.697 0.957 1.00 98.50 130 PHE A N 1
ATOM 923 C CA . PHE A 1 130 ? 11.301 3.608 1.878 1.00 98.50 130 PHE A CA 1
ATOM 924 C C . PHE A 1 130 ? 11.719 2.320 1.163 1.00 98.50 130 PHE A C 1
ATOM 926 O O . PHE A 1 130 ? 11.395 2.081 -0.000 1.00 98.50 130 PHE A O 1
ATOM 933 N N . GLU A 1 131 ? 12.421 1.455 1.889 1.00 98.75 131 GLU A N 1
ATOM 934 C CA . GLU A 1 131 ? 12.705 0.086 1.469 1.00 98.75 131 GLU A CA 1
ATOM 935 C C . GLU A 1 131 ? 11.564 -0.849 1.884 1.00 98.75 131 GLU A C 1
ATOM 937 O O . GLU A 1 131 ? 11.237 -0.971 3.068 1.00 98.75 131 GLU A O 1
ATOM 942 N N . LEU A 1 132 ? 10.970 -1.539 0.912 1.00 98.75 132 LEU A N 1
ATOM 943 C CA . LEU A 1 132 ? 9.927 -2.527 1.149 1.00 98.75 132 LEU A CA 1
ATOM 944 C C . LEU A 1 132 ? 10.542 -3.903 1.396 1.00 98.75 132 LEU A C 1
ATOM 946 O O . LEU A 1 132 ? 11.290 -4.435 0.569 1.00 98.75 132 LEU A O 1
ATOM 950 N N . LYS A 1 133 ? 10.172 -4.506 2.525 1.00 98.81 133 LYS A N 1
ATOM 951 C CA . LYS A 1 133 ? 10.566 -5.857 2.919 1.00 98.81 133 LYS A CA 1
ATOM 952 C C . LYS A 1 133 ? 9.352 -6.750 3.136 1.00 98.81 133 LYS A C 1
ATOM 954 O O . LYS A 1 133 ? 8.238 -6.294 3.401 1.00 98.81 133 LYS A O 1
ATOM 959 N N . ARG A 1 134 ? 9.591 -8.056 3.031 1.00 98.25 134 ARG A N 1
ATOM 960 C CA . ARG A 1 134 ? 8.668 -9.098 3.477 1.00 98.25 134 ARG A CA 1
ATOM 961 C C . ARG A 1 134 ? 9.413 -10.074 4.375 1.00 98.25 134 ARG A C 1
ATOM 963 O O . ARG A 1 134 ? 10.252 -10.830 3.881 1.00 98.25 134 ARG A O 1
ATOM 970 N N . SER A 1 135 ? 9.059 -10.095 5.657 1.00 97.38 135 SER A N 1
ATOM 971 C CA . SER A 1 135 ? 9.693 -10.950 6.669 1.00 97.38 135 SER A CA 1
ATOM 972 C C . SER A 1 135 ? 11.221 -10.822 6.646 1.00 97.38 135 SER A C 1
ATOM 974 O O . SER A 1 135 ? 11.935 -11.814 6.499 1.00 97.38 135 SER A O 1
ATOM 976 N N . GLY A 1 136 ? 11.711 -9.585 6.698 1.00 97.81 136 GLY A N 1
ATOM 977 C CA . GLY A 1 136 ? 13.133 -9.243 6.706 1.00 97.81 136 GLY A CA 1
ATOM 978 C C . GLY A 1 136 ? 13.836 -9.289 5.345 1.00 97.81 136 GLY A C 1
ATOM 979 O O . GLY A 1 136 ? 14.957 -8.798 5.235 1.00 97.81 136 GLY A O 1
ATOM 980 N N . ARG A 1 137 ? 13.203 -9.827 4.291 1.00 98.19 137 ARG A N 1
ATOM 981 C CA . ARG A 1 137 ? 13.796 -9.898 2.944 1.00 98.19 137 ARG A CA 1
ATOM 982 C C . ARG A 1 137 ? 13.405 -8.691 2.099 1.00 98.19 137 ARG A C 1
ATOM 984 O O . ARG A 1 137 ? 12.215 -8.484 1.852 1.00 98.19 137 ARG A O 1
ATOM 991 N N . THR A 1 138 ? 14.400 -7.952 1.617 1.00 98.25 138 THR A N 1
ATOM 992 C CA . THR A 1 138 ? 14.230 -6.805 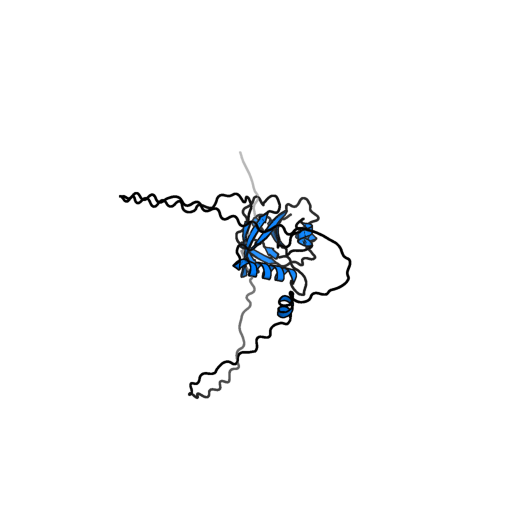0.715 1.00 98.25 138 THR A CA 1
ATOM 993 C C . THR A 1 138 ? 13.554 -7.206 -0.591 1.00 98.25 138 THR A C 1
ATOM 995 O O . THR A 1 138 ? 13.830 -8.270 -1.150 1.00 98.25 138 THR A O 1
ATOM 998 N N . LYS A 1 139 ? 12.625 -6.359 -1.041 1.00 98.31 139 LYS A N 1
ATOM 999 C CA . LYS A 1 139 ? 11.900 -6.496 -2.306 1.00 98.31 139 LYS A CA 1
ATOM 1000 C C . LYS A 1 139 ? 12.307 -5.420 -3.296 1.00 98.31 139 LYS A C 1
ATOM 1002 O O . LYS A 1 139 ? 12.731 -5.752 -4.394 1.00 98.31 139 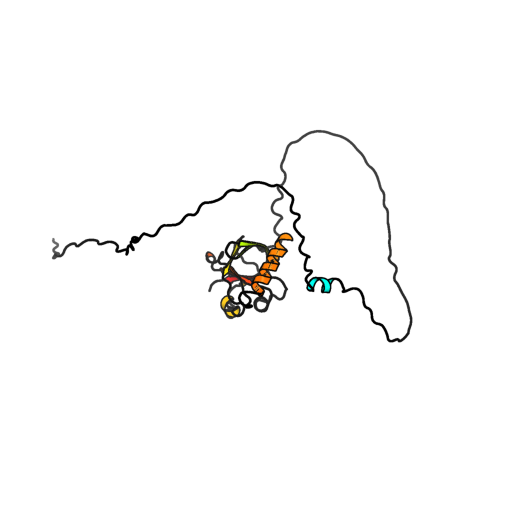LYS A O 1
ATOM 1007 N N . CYS A 1 140 ? 12.196 -4.161 -2.896 1.00 98.56 140 CYS A N 1
ATOM 1008 C CA . CYS A 1 140 ? 12.512 -3.005 -3.728 1.00 98.56 140 CYS A CA 1
ATOM 1009 C C . CYS A 1 140 ? 12.514 -1.733 -2.874 1.00 98.56 140 CYS A C 1
ATOM 1011 O O . CYS A 1 140 ? 11.986 -1.725 -1.756 1.00 98.56 140 CYS A O 1
ATOM 1013 N N . ARG A 1 141 ? 13.044 -0.641 -3.419 1.00 98.56 141 ARG A N 1
ATOM 1014 C CA . ARG A 1 141 ? 12.768 0.713 -2.936 1.00 98.56 141 ARG A CA 1
ATOM 1015 C C . ARG A 1 141 ? 11.524 1.287 -3.596 1.00 98.56 141 ARG A C 1
ATOM 1017 O O . ARG A 1 141 ? 11.210 0.996 -4.752 1.00 98.56 141 ARG A O 1
ATOM 1024 N N . VAL A 1 142 ? 10.792 2.078 -2.825 1.00 98.19 142 VAL A N 1
ATOM 1025 C CA . VAL A 1 142 ? 9.490 2.618 -3.207 1.00 98.19 142 VAL A CA 1
ATOM 1026 C C . VAL A 1 142 ? 9.429 4.095 -2.860 1.00 98.19 142 VAL A C 1
ATOM 1028 O O . VAL A 1 142 ? 9.844 4.494 -1.773 1.00 98.19 142 VAL A O 1
ATOM 1031 N N . ARG A 1 143 ? 8.849 4.884 -3.762 1.00 98.06 143 ARG A N 1
ATOM 1032 C CA . ARG A 1 143 ? 8.462 6.274 -3.536 1.00 98.06 143 ARG A CA 1
ATOM 1033 C C . ARG A 1 143 ? 6.944 6.357 -3.415 1.00 98.06 143 ARG A C 1
ATOM 1035 O O . ARG A 1 143 ? 6.214 5.969 -4.323 1.00 98.06 143 ARG A O 1
ATOM 1042 N N . GLY A 1 144 ? 6.478 6.854 -2.282 1.00 97.75 144 GLY A N 1
ATOM 1043 C CA . GLY A 1 144 ? 5.086 7.111 -1.958 1.00 97.75 144 GLY A CA 1
ATOM 1044 C C . GLY A 1 144 ? 4.721 8.568 -2.212 1.00 97.75 144 GLY A C 1
ATOM 1045 O O . GLY A 1 144 ? 5.298 9.459 -1.592 1.00 97.75 144 GLY A O 1
ATOM 1046 N N . VAL A 1 145 ? 3.736 8.811 -3.070 1.00 96.81 145 VAL A N 1
ATOM 1047 C CA . VAL A 1 145 ? 3.160 10.136 -3.323 1.00 96.81 145 VAL A CA 1
ATOM 1048 C C . VAL A 1 145 ? 1.834 10.238 -2.563 1.00 96.81 145 VAL A C 1
ATOM 1050 O O . VAL A 1 145 ? 0.971 9.374 -2.742 1.00 96.81 145 VAL A O 1
ATOM 1053 N N . PRO A 1 146 ? 1.639 11.232 -1.680 1.00 95.81 146 PRO A N 1
ATOM 1054 C CA . PRO A 1 146 ? 0.395 11.351 -0.929 1.00 95.81 146 PRO A CA 1
ATOM 1055 C C . PRO A 1 146 ? -0.777 11.620 -1.882 1.00 95.81 146 PRO A C 1
ATOM 1057 O O . PRO A 1 146 ? -0.722 12.522 -2.713 1.00 95.81 146 PRO A O 1
ATOM 1060 N N . THR A 1 147 ? -1.877 10.877 -1.741 1.00 93.44 147 THR A N 1
ATOM 1061 C CA . THR A 1 147 ? -3.088 11.086 -2.564 1.00 93.44 147 THR A CA 1
ATOM 1062 C C . THR A 1 147 ? -3.996 12.193 -2.011 1.00 93.44 147 THR A C 1
ATOM 1064 O O . THR A 1 147 ? -5.114 12.385 -2.481 1.00 93.44 147 THR A O 1
ATOM 1067 N N . GLY A 1 148 ? -3.564 12.864 -0.946 1.00 90.69 148 GLY A N 1
ATOM 1068 C CA . GLY A 1 148 ? -4.304 13.874 -0.200 1.00 90.69 148 GLY A CA 1
ATOM 1069 C C . GLY A 1 148 ? -3.373 14.566 0.792 1.00 90.69 148 GLY A C 1
ATOM 1070 O O . GLY A 1 148 ? -2.183 14.706 0.528 1.00 90.69 148 GLY A O 1
ATOM 1071 N N . ILE A 1 149 ? -3.890 14.974 1.952 1.00 90.50 149 ILE A N 1
ATOM 1072 C CA . ILE A 1 149 ? -3.054 15.592 2.992 1.00 90.50 149 ILE A CA 1
ATOM 1073 C C . ILE A 1 149 ? -2.025 14.557 3.488 1.00 90.50 149 ILE A C 1
ATOM 1075 O O . ILE A 1 149 ? -2.445 13.484 3.932 1.00 90.50 149 ILE A O 1
ATOM 1079 N N . PRO A 1 150 ? -0.712 14.850 3.448 1.00 93.44 150 PRO A N 1
ATOM 1080 C CA . PRO A 1 150 ? 0.309 13.924 3.922 1.00 93.44 150 PRO A CA 1
ATOM 1081 C C . PRO A 1 150 ? 0.238 13.720 5.442 1.00 93.44 150 PRO A C 1
ATOM 1083 O O . PRO A 1 150 ? -0.314 14.529 6.196 1.00 93.44 150 PRO A O 1
ATOM 1086 N N . ALA A 1 151 ? 0.806 12.610 5.908 1.00 91.56 151 ALA A N 1
ATOM 1087 C CA . ALA A 1 151 ? 0.955 12.335 7.327 1.00 91.56 151 ALA A CA 1
ATOM 1088 C C . ALA A 1 151 ? 1.868 13.389 7.988 1.00 91.56 151 ALA A C 1
ATOM 1090 O O . ALA A 1 151 ? 2.973 13.616 7.503 1.00 91.56 151 ALA A O 1
ATOM 1091 N N . PRO A 1 152 ? 1.461 14.008 9.114 1.00 90.12 152 PRO A N 1
ATOM 1092 C CA . PRO A 1 152 ? 2.253 15.026 9.808 1.00 90.12 152 PRO A CA 1
ATOM 1093 C C . PRO A 1 152 ? 3.304 14.412 10.755 1.00 90.12 152 PRO A C 1
ATOM 1095 O O . PRO A 1 152 ? 3.637 15.003 11.777 1.00 90.12 152 PRO A O 1
ATOM 1098 N N . TYR A 1 153 ? 3.765 13.193 10.474 1.00 87.44 153 TYR A N 1
ATOM 1099 C CA . TYR A 1 153 ? 4.659 12.425 11.342 1.00 87.44 153 TYR A CA 1
ATOM 1100 C C . TYR A 1 153 ? 5.862 11.934 10.546 1.00 87.44 153 TYR A C 1
ATOM 1102 O O . TYR A 1 153 ? 5.781 11.781 9.328 1.00 87.44 153 TYR A O 1
ATOM 1110 N N . GLN A 1 154 ? 6.954 11.623 11.246 1.00 92.25 154 GLN A N 1
ATOM 1111 C CA . GLN A 1 154 ? 8.114 11.000 10.623 1.00 92.25 154 GLN A CA 1
ATOM 1112 C C . GLN A 1 154 ? 7.745 9.604 10.110 1.00 92.25 154 GLN A C 1
ATOM 1114 O O . GLN A 1 154 ? 7.377 8.718 10.884 1.00 92.25 154 GLN A O 1
ATOM 1119 N N . LEU A 1 155 ? 7.847 9.417 8.797 1.00 96.12 155 LEU A N 1
ATOM 1120 C CA . LEU A 1 155 ? 7.581 8.142 8.144 1.00 96.12 155 LEU A CA 1
ATOM 1121 C C . LEU A 1 155 ? 8.828 7.248 8.194 1.00 96.12 155 LEU A C 1
ATOM 1123 O O . LEU A 1 155 ? 9.952 7.762 8.145 1.00 96.12 155 LEU A O 1
ATOM 1127 N N . PRO A 1 156 ? 8.658 5.920 8.315 1.00 97.25 156 PRO A N 1
ATOM 1128 C CA . PRO A 1 156 ? 9.784 5.012 8.446 1.00 97.25 156 PRO A CA 1
ATOM 1129 C C . PRO A 1 156 ? 10.486 4.829 7.097 1.00 97.25 156 PRO A C 1
ATOM 1131 O O . PRO A 1 156 ? 9.843 4.757 6.053 1.00 97.25 156 PRO A O 1
ATOM 1134 N N . LEU A 1 157 ? 11.812 4.704 7.119 1.00 97.88 157 LEU A N 1
ATOM 1135 C CA . LEU A 1 157 ? 12.623 4.469 5.914 1.00 97.88 157 LEU A CA 1
ATOM 1136 C C . LEU A 1 157 ? 12.616 3.002 5.460 1.00 97.88 157 LEU A C 1
ATOM 1138 O O . LEU A 1 157 ? 13.110 2.675 4.385 1.00 97.88 157 LEU A O 1
ATOM 1142 N N . VAL A 1 158 ? 12.069 2.108 6.283 1.00 98.38 158 VAL A N 1
ATOM 1143 C CA . VAL A 1 158 ? 11.917 0.681 5.999 1.00 98.38 158 VAL A CA 1
ATOM 1144 C C . VAL A 1 158 ? 10.508 0.275 6.401 1.00 98.38 158 VAL A C 1
ATOM 1146 O O . VAL A 1 158 ? 10.035 0.666 7.464 1.00 98.38 158 VAL A O 1
ATOM 1149 N N . VAL A 1 159 ? 9.852 -0.515 5.560 1.00 98.69 159 VAL A N 1
ATOM 1150 C CA . VAL A 1 159 ? 8.539 -1.103 5.836 1.00 98.69 159 VAL A CA 1
ATOM 1151 C C . VAL A 1 159 ? 8.661 -2.607 5.647 1.00 98.69 159 VAL A C 1
ATOM 1153 O O . VAL A 1 159 ? 8.714 -3.088 4.514 1.00 98.69 159 VAL A O 1
ATOM 1156 N N . ASP A 1 160 ? 8.719 -3.357 6.745 1.00 98.75 160 ASP A N 1
ATOM 1157 C CA . ASP A 1 160 ? 8.733 -4.813 6.736 1.00 98.75 160 ASP A CA 1
ATOM 1158 C C . ASP A 1 160 ? 7.331 -5.370 6.947 1.00 98.75 160 ASP A C 1
ATOM 1160 O O . ASP A 1 160 ? 6.768 -5.421 8.043 1.00 98.75 160 ASP A O 1
ATOM 1164 N N . VAL A 1 161 ? 6.750 -5.840 5.848 1.00 98.69 161 VAL A N 1
ATOM 1165 C CA . VAL A 1 161 ? 5.471 -6.525 5.898 1.00 98.69 161 VAL A CA 1
ATOM 1166 C C . VAL A 1 161 ? 5.654 -7.837 6.648 1.00 98.69 161 VAL A C 1
ATOM 1168 O O . VAL A 1 161 ? 6.291 -8.774 6.165 1.00 98.69 161 VAL A O 1
ATOM 1171 N N . VAL A 1 162 ? 5.028 -7.938 7.816 1.00 98.19 162 VAL A N 1
ATOM 1172 C CA . VAL A 1 162 ? 5.106 -9.102 8.706 1.00 98.19 162 VAL A CA 1
ATOM 1173 C C . VAL A 1 162 ? 3.825 -9.933 8.702 1.00 98.19 162 VAL A C 1
ATOM 1175 O O . VAL A 1 162 ? 3.907 -11.152 8.862 1.00 98.19 162 VAL A O 1
ATOM 1178 N N . GLN A 1 163 ? 2.663 -9.342 8.398 1.00 98.00 163 GLN A N 1
ATOM 1179 C CA . GLN A 1 163 ? 1.383 -10.067 8.323 1.00 98.00 163 GLN A CA 1
ATOM 1180 C C . GLN A 1 163 ? 0.725 -9.940 6.946 1.00 98.00 163 GLN A C 1
ATOM 1182 O O . GLN A 1 163 ? 0.942 -8.969 6.223 1.00 98.00 163 GLN A O 1
ATOM 1187 N N . LEU A 1 164 ? -0.098 -10.938 6.603 1.00 98.00 164 LEU A N 1
ATOM 1188 C CA . LEU A 1 164 ? -0.803 -11.036 5.322 1.00 98.00 164 LEU A CA 1
ATOM 1189 C C . LEU A 1 164 ? -2.293 -11.378 5.513 1.00 98.00 164 LEU A C 1
ATOM 1191 O O . LEU A 1 164 ? -2.699 -12.522 5.258 1.00 98.00 164 LEU A O 1
ATOM 1195 N N . PRO A 1 165 ? -3.133 -10.445 5.997 1.00 97.81 165 PRO A N 1
ATOM 1196 C CA . PRO A 1 165 ? -4.574 -10.660 6.084 1.00 97.81 165 PRO A CA 1
ATOM 1197 C C . PRO A 1 165 ? -5.207 -10.862 4.700 1.00 97.81 165 PRO A C 1
ATOM 1199 O O . PRO A 1 165 ? -4.691 -10.416 3.673 1.00 97.81 165 PRO A O 1
ATOM 1202 N N . HIS A 1 166 ? -6.346 -11.556 4.679 1.00 97.81 166 HIS A N 1
ATOM 1203 C CA . HIS A 1 166 ? -7.128 -11.776 3.462 1.00 97.81 166 HIS A CA 1
ATOM 1204 C C . HIS A 1 166 ? -7.704 -10.447 2.990 1.00 97.81 166 HIS A C 1
ATOM 1206 O O . HIS A 1 166 ? -8.368 -9.765 3.770 1.00 97.81 166 HIS A O 1
ATOM 1212 N N . LEU A 1 167 ? -7.520 -10.112 1.714 1.00 97.19 167 LEU A N 1
ATOM 1213 C CA . LEU A 1 167 ? -8.018 -8.853 1.169 1.00 97.19 167 LEU A CA 1
ATOM 1214 C C . LEU A 1 167 ? -9.552 -8.780 1.206 1.00 97.19 167 LEU A C 1
ATOM 1216 O O . LEU A 1 167 ? -10.091 -7.687 1.279 1.00 97.19 167 LEU A O 1
ATOM 1220 N N . SER A 1 168 ? -10.262 -9.914 1.261 1.00 96.25 168 SER A N 1
ATOM 1221 C CA . SER A 1 168 ? -11.718 -9.955 1.469 1.00 96.25 168 SER A CA 1
ATOM 1222 C C . SER A 1 168 ? -12.174 -9.326 2.792 1.00 96.25 168 SER A C 1
ATOM 1224 O O . SER A 1 168 ? -13.316 -8.894 2.890 1.00 96.25 168 SER A O 1
ATOM 1226 N N . LYS A 1 169 ? -11.286 -9.224 3.790 1.00 97.12 169 LYS A N 1
ATOM 1227 C CA . LYS A 1 169 ? -11.559 -8.622 5.105 1.00 97.12 169 LYS A CA 1
ATOM 1228 C C . LYS A 1 169 ? -11.143 -7.150 5.199 1.00 97.12 169 LYS A C 1
ATOM 1230 O O . LYS A 1 169 ? -10.971 -6.624 6.298 1.00 97.12 169 LYS A O 1
ATOM 1235 N N . PHE A 1 170 ? -10.943 -6.472 4.066 1.00 97.19 170 PHE A N 1
ATOM 1236 C CA . PHE A 1 170 ? -10.429 -5.097 4.053 1.00 97.19 170 PHE A CA 1
ATOM 1237 C C . PHE A 1 170 ? -11.307 -4.106 4.815 1.00 97.19 170 PHE A C 1
ATOM 1239 O O . PHE A 1 170 ? -10.772 -3.192 5.436 1.00 97.19 170 PHE A O 1
ATOM 1246 N N . GLN A 1 171 ? -12.627 -4.303 4.828 1.00 96.81 171 GLN A N 1
ATOM 1247 C CA . GLN A 1 171 ? -13.536 -3.446 5.589 1.00 96.81 171 GLN A CA 1
ATOM 1248 C C . GLN A 1 171 ? -13.225 -3.492 7.093 1.00 96.81 171 GLN A C 1
ATOM 1250 O O . GLN A 1 171 ? -13.151 -2.440 7.728 1.00 96.81 171 GLN A O 1
ATOM 1255 N N . GLU A 1 172 ? -12.938 -4.685 7.627 1.00 95.75 172 GLU A N 1
ATOM 1256 C CA . GLU A 1 172 ? -12.608 -4.914 9.037 1.00 95.75 172 GLU A CA 1
ATOM 1257 C C . GLU A 1 172 ? -11.245 -4.306 9.396 1.00 95.75 172 GLU A C 1
ATOM 1259 O O . GLU A 1 172 ? -11.138 -3.468 10.294 1.00 95.75 172 GLU A O 1
ATOM 1264 N N . PHE A 1 173 ? -10.176 -4.683 8.682 1.00 95.50 173 PHE A N 1
ATOM 1265 C CA . PHE A 1 173 ? -8.828 -4.259 9.073 1.00 95.50 173 PHE A CA 1
ATOM 1266 C C . PHE A 1 173 ? -8.505 -2.813 8.679 1.00 95.50 173 PHE A C 1
ATOM 1268 O O . PHE A 1 173 ? -7.663 -2.192 9.325 1.00 95.50 173 PHE A O 1
ATOM 1275 N N . LEU A 1 174 ? -9.179 -2.223 7.687 1.00 96.12 174 LEU A N 1
ATOM 1276 C CA . LEU A 1 174 ? -9.107 -0.776 7.434 1.00 96.12 174 LEU A CA 1
ATOM 1277 C C . LEU A 1 174 ? -10.133 0.007 8.266 1.00 96.12 174 LEU A C 1
ATOM 1279 O O . LEU A 1 174 ? -10.078 1.240 8.295 1.00 96.12 174 LEU A O 1
ATOM 1283 N N . MET A 1 175 ? -11.029 -0.695 8.972 1.00 95.81 175 MET A N 1
ATOM 1284 C CA . MET A 1 175 ? -12.094 -0.147 9.817 1.00 95.81 175 MET A CA 1
ATOM 1285 C C . MET A 1 175 ? -12.989 0.852 9.075 1.00 95.81 175 MET A C 1
ATOM 1287 O O . MET A 1 175 ? -13.308 1.900 9.627 1.00 95.81 175 MET A O 1
ATOM 1291 N N . LEU A 1 176 ? -13.334 0.589 7.810 1.00 93.75 176 LEU A N 1
ATOM 1292 C CA . LEU A 1 176 ? -13.941 1.591 6.913 1.00 93.75 176 LEU A CA 1
ATOM 1293 C C . LEU A 1 176 ? -15.267 2.180 7.422 1.00 93.75 176 LEU A C 1
ATOM 1295 O O . LEU A 1 176 ? -15.608 3.302 7.058 1.00 93.75 176 LEU A O 1
ATOM 1299 N N . GLU A 1 177 ? -15.979 1.466 8.292 1.00 92.94 177 GLU A N 1
ATOM 1300 C CA . GLU A 1 177 ? -17.203 1.944 8.951 1.00 92.94 177 GLU A CA 1
ATOM 1301 C C . GLU A 1 177 ? -16.951 3.139 9.886 1.00 92.94 177 GLU A C 1
ATOM 1303 O O . GLU A 1 177 ? -17.813 4.002 10.038 1.00 92.94 177 GLU A O 1
ATOM 1308 N N . ARG A 1 178 ? -15.746 3.235 10.461 1.00 93.50 178 ARG A N 1
ATOM 1309 C CA . ARG A 1 178 ? -15.313 4.350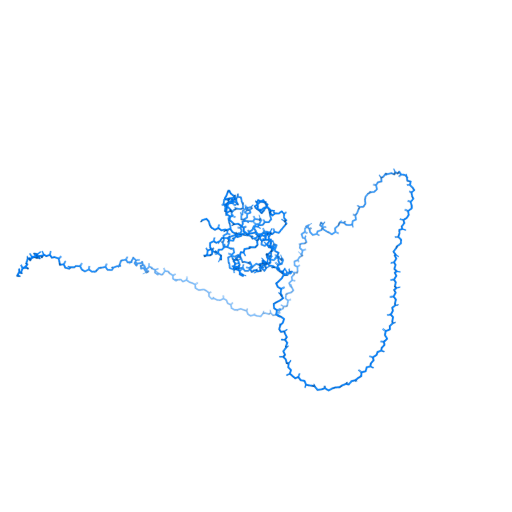 11.312 1.00 93.50 178 ARG A CA 1
ATOM 1310 C C . ARG A 1 178 ? -14.752 5.472 10.448 1.00 93.50 178 ARG A C 1
ATOM 1312 O O . ARG A 1 178 ? -13.570 5.465 10.067 1.00 93.50 178 ARG A O 1
ATOM 1319 N N . ARG A 1 179 ? -15.617 6.419 10.093 1.00 88.06 179 ARG A N 1
ATOM 1320 C CA . ARG A 1 179 ? -15.290 7.559 9.218 1.00 88.06 179 ARG A CA 1
ATOM 1321 C C . ARG A 1 179 ? -14.375 8.575 9.899 1.00 88.06 179 ARG A C 1
ATOM 1323 O O . ARG A 1 179 ? -13.589 9.229 9.227 1.00 88.06 179 ARG A O 1
ATOM 1330 N N . GLU A 1 180 ? -14.435 8.654 11.221 1.00 89.81 180 GLU A N 1
ATOM 1331 C CA . GLU A 1 180 ? -13.614 9.506 12.079 1.00 89.81 180 GLU A CA 1
ATOM 1332 C C . GLU A 1 180 ? -12.156 9.034 12.196 1.00 89.81 180 GLU A C 1
ATOM 1334 O O . GLU A 1 180 ? -11.276 9.811 12.576 1.00 89.81 180 GLU A O 1
ATOM 1339 N N . LEU A 1 181 ? -11.863 7.775 11.840 1.00 91.50 181 LEU A N 1
ATOM 1340 C CA . LEU A 1 181 ? -10.490 7.279 11.826 1.00 91.50 181 LEU A CA 1
ATOM 1341 C C . LEU A 1 181 ? -9.687 7.931 10.702 1.00 91.50 181 LEU A C 1
ATOM 1343 O O . LEU A 1 181 ? -9.947 7.736 9.512 1.00 91.50 181 LEU A O 1
ATOM 1347 N N . LYS A 1 182 ? -8.631 8.642 11.097 1.00 92.56 182 LYS A N 1
ATOM 1348 C CA . LYS A 1 182 ? -7.690 9.251 10.162 1.00 92.56 182 LYS A CA 1
ATOM 1349 C C . LYS A 1 182 ? -6.920 8.171 9.396 1.00 92.56 182 LYS A C 1
ATOM 1351 O O . LYS A 1 182 ? -6.306 7.282 9.998 1.00 92.56 182 LYS A O 1
ATOM 1356 N N . ARG A 1 183 ? -6.949 8.279 8.066 1.00 95.00 183 ARG A N 1
ATOM 1357 C CA . ARG A 1 183 ? -6.208 7.432 7.126 1.00 95.00 183 ARG A CA 1
ATOM 1358 C C . ARG A 1 183 ? -5.410 8.327 6.195 1.00 95.00 183 ARG A C 1
ATOM 1360 O O . ARG A 1 183 ? -5.987 9.214 5.573 1.00 95.00 183 ARG A O 1
ATOM 1367 N N . PHE A 1 184 ? -4.111 8.086 6.107 1.00 96.00 184 PHE A N 1
ATOM 1368 C CA . PHE A 1 184 ? -3.261 8.713 5.100 1.00 96.00 184 PHE A CA 1
ATOM 1369 C C . PHE A 1 184 ? -2.963 7.681 4.027 1.00 96.00 184 PHE A C 1
ATOM 1371 O O . PHE A 1 184 ? -2.605 6.549 4.355 1.00 96.00 184 PHE A O 1
ATOM 1378 N N . VAL A 1 185 ? -3.154 8.056 2.768 1.00 97.06 185 VAL A N 1
ATOM 1379 C CA . VAL A 1 185 ? -2.998 7.159 1.626 1.00 97.06 185 VAL A CA 1
ATOM 1380 C C . VAL A 1 185 ? -1.880 7.691 0.743 1.00 97.06 185 VAL A C 1
ATOM 1382 O O . VAL A 1 185 ? -1.845 8.876 0.415 1.00 97.06 185 VAL A O 1
ATOM 1385 N N . TYR A 1 186 ? -0.972 6.793 0.389 1.00 98.00 186 TYR A N 1
ATOM 1386 C CA . TYR A 1 186 ? 0.173 7.054 -0.464 1.00 98.00 186 TYR A CA 1
ATOM 1387 C C . TYR A 1 186 ? 0.115 6.125 -1.663 1.00 98.00 186 TYR A C 1
ATOM 1389 O O . TYR A 1 186 ? 0.053 4.907 -1.500 1.00 98.00 186 TYR A O 1
ATOM 1397 N N . GLU A 1 187 ? 0.148 6.692 -2.857 1.00 97.81 187 GLU A N 1
ATOM 1398 C CA . GLU A 1 187 ? 0.362 5.948 -4.087 1.00 97.81 187 GLU A CA 1
ATOM 1399 C C . GLU A 1 187 ? 1.831 5.553 -4.199 1.00 97.81 187 GLU A C 1
ATOM 1401 O O . GLU A 1 187 ? 2.710 6.395 -4.052 1.00 97.81 187 GLU A O 1
ATOM 1406 N N . LEU A 1 188 ? 2.103 4.271 -4.431 1.00 98.44 188 LEU A N 1
ATOM 1407 C CA . LEU A 1 188 ? 3.459 3.740 -4.432 1.00 98.44 188 LEU A CA 1
ATOM 1408 C C . LEU A 1 188 ? 3.982 3.554 -5.852 1.00 98.44 188 LEU A C 1
ATOM 1410 O O . LEU A 1 188 ? 3.370 2.849 -6.649 1.00 98.44 188 LEU A O 1
ATOM 1414 N N . HIS A 1 189 ? 5.174 4.070 -6.117 1.00 98.00 189 HIS A N 1
ATOM 1415 C CA . HIS A 1 189 ? 5.929 3.854 -7.345 1.00 98.00 189 HIS A CA 1
ATOM 1416 C C . HIS A 1 189 ? 7.266 3.181 -7.026 1.00 98.00 189 HIS A C 1
ATOM 1418 O O . HIS A 1 189 ? 7.842 3.476 -5.977 1.00 98.00 189 HIS A O 1
ATOM 1424 N N . PRO A 1 190 ? 7.801 2.314 -7.902 1.00 98.06 190 PRO A N 1
ATOM 1425 C CA . PRO A 1 190 ? 9.196 1.912 -7.779 1.00 98.06 190 PRO A CA 1
ATOM 1426 C C . PRO A 1 190 ? 10.089 3.157 -7.817 1.00 98.06 190 PRO A C 1
ATOM 1428 O O . PRO A 1 190 ? 9.820 4.092 -8.574 1.00 98.06 190 PRO A O 1
ATOM 1431 N N . ASP A 1 191 ? 11.116 3.176 -6.972 1.00 96.94 191 ASP A N 1
ATOM 1432 C CA . ASP A 1 191 ? 12.014 4.329 -6.859 1.00 96.94 191 ASP A CA 1
ATOM 1433 C C . ASP A 1 191 ? 12.898 4.464 -8.109 1.00 96.94 191 ASP A C 1
ATOM 1435 O O . ASP A 1 191 ? 13.022 5.536 -8.700 1.00 96.94 191 ASP A O 1
ATOM 1439 N N . THR A 1 192 ? 13.435 3.336 -8.581 1.00 96.25 192 THR A N 1
ATOM 1440 C CA . THR A 1 192 ? 14.268 3.261 -9.784 1.00 96.25 192 THR A CA 1
ATOM 1441 C C . THR A 1 192 ? 13.792 2.177 -10.760 1.00 96.25 192 THR A C 1
ATOM 1443 O O . THR A 1 192 ? 12.938 1.344 -10.448 1.00 96.25 192 THR A O 1
ATOM 1446 N N . MET A 1 193 ? 14.357 2.151 -11.973 1.00 95.00 193 MET A N 1
ATOM 1447 C CA . MET A 1 193 ? 14.051 1.100 -12.954 1.00 95.00 193 MET A CA 1
ATOM 1448 C C . MET A 1 193 ? 14.432 -0.316 -12.463 1.00 95.00 193 MET A C 1
ATOM 1450 O O . MET A 1 193 ? 13.629 -1.228 -12.660 1.00 95.00 193 MET A O 1
ATOM 1454 N N . PRO A 1 194 ? 15.578 -0.532 -11.779 1.00 95.19 194 PRO A N 1
ATOM 1455 C CA . PRO A 1 194 ? 15.863 -1.797 -11.093 1.00 95.19 194 PRO A CA 1
ATOM 1456 C C . PRO A 1 194 ? 14.804 -2.219 -10.063 1.00 95.19 194 PRO A C 1
ATOM 1458 O O . PRO A 1 194 ? 14.465 -3.398 -9.979 1.00 95.19 194 PRO A O 1
ATOM 1461 N N . ASP A 1 195 ? 14.242 -1.267 -9.314 1.00 98.25 195 ASP A N 1
ATOM 1462 C CA . ASP A 1 195 ? 13.230 -1.545 -8.285 1.00 98.25 195 ASP A CA 1
ATOM 1463 C C . ASP A 1 195 ? 11.888 -1.997 -8.867 1.00 98.25 195 ASP A C 1
ATOM 1465 O O . ASP A 1 195 ? 11.113 -2.677 -8.188 1.00 98.25 195 ASP A O 1
ATOM 1469 N N . LYS A 1 196 ? 11.612 -1.652 -10.131 1.00 98.19 196 LYS A N 1
ATOM 1470 C CA . LYS A 1 196 ? 10.356 -1.977 -10.812 1.00 98.19 196 LYS A CA 1
ATOM 1471 C C . LYS A 1 196 ? 10.063 -3.476 -10.817 1.0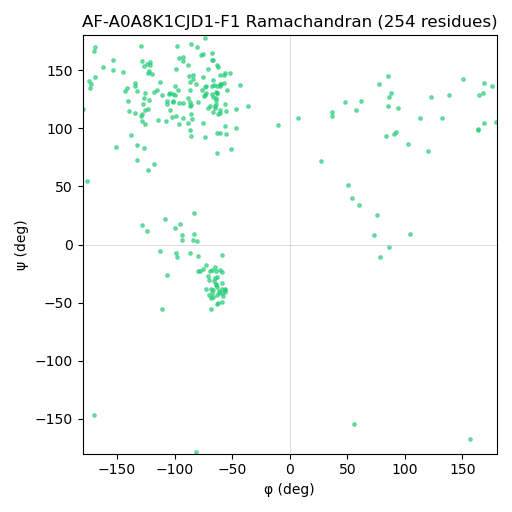0 98.19 196 LYS A C 1
ATOM 1473 O O . LYS A 1 196 ? 8.925 -3.859 -10.565 1.00 98.19 196 LYS A O 1
ATOM 1478 N N . VAL A 1 197 ? 11.076 -4.314 -11.041 1.00 97.94 197 VAL A N 1
ATOM 1479 C CA . VAL A 1 197 ? 10.900 -5.776 -11.067 1.00 97.94 197 VAL A CA 1
ATOM 1480 C C . VAL A 1 197 ? 10.432 -6.279 -9.702 1.00 97.94 197 VAL A C 1
ATOM 1482 O O . VAL A 1 197 ? 9.407 -6.947 -9.609 1.00 97.94 197 VAL A O 1
ATOM 1485 N N . GLY A 1 198 ? 11.125 -5.894 -8.625 1.00 98.25 198 GLY A N 1
ATOM 1486 C CA . GLY A 1 198 ? 10.756 -6.297 -7.266 1.00 98.25 198 GLY A CA 1
ATOM 1487 C C . GLY A 1 198 ? 9.397 -5.744 -6.825 1.00 98.25 198 GLY A C 1
ATOM 1488 O O . GLY A 1 198 ? 8.641 -6.433 -6.138 1.00 98.25 198 GLY A O 1
ATOM 1489 N N . TYR A 1 199 ? 9.056 -4.529 -7.260 1.00 98.75 199 TYR A N 1
ATOM 1490 C CA . TYR A 1 199 ? 7.748 -3.917 -7.039 1.00 98.75 199 TYR A CA 1
ATOM 1491 C C . TYR A 1 199 ? 6.621 -4.718 -7.708 1.00 98.75 199 TYR A C 1
ATOM 1493 O O . TYR A 1 199 ? 5.628 -5.049 -7.055 1.00 98.75 199 TYR A O 1
ATOM 1501 N N . GLU A 1 200 ? 6.772 -5.053 -8.993 1.00 98.44 200 GLU A N 1
ATOM 1502 C CA . GLU A 1 200 ? 5.778 -5.803 -9.770 1.00 98.44 200 GLU A CA 1
ATOM 1503 C C . GLU A 1 200 ? 5.627 -7.233 -9.244 1.00 98.44 200 GLU A C 1
ATOM 1505 O O . GLU A 1 200 ? 4.507 -7.679 -8.998 1.00 98.44 200 GLU A O 1
ATOM 1510 N N . GLU A 1 201 ? 6.736 -7.923 -8.964 1.00 98.25 201 GLU A N 1
ATOM 1511 C CA . GLU A 1 201 ? 6.718 -9.255 -8.352 1.00 98.25 201 GLU A CA 1
ATOM 1512 C C . GLU A 1 201 ? 6.022 -9.254 -6.989 1.00 98.25 201 GLU A C 1
ATOM 1514 O O . GLU A 1 201 ? 5.297 -10.193 -6.649 1.00 98.25 201 GLU A O 1
ATOM 1519 N N . TYR A 1 202 ? 6.227 -8.204 -6.190 1.00 98.56 202 TYR A N 1
ATOM 1520 C CA . TYR A 1 202 ? 5.573 -8.085 -4.895 1.00 98.56 202 TYR A CA 1
ATOM 1521 C C . TYR A 1 202 ? 4.078 -7.764 -5.019 1.00 98.56 202 TYR A C 1
ATOM 1523 O O . TYR A 1 202 ? 3.266 -8.326 -4.279 1.00 98.56 202 TYR A O 1
ATOM 1531 N N . CYS A 1 203 ? 3.696 -6.920 -5.979 1.00 98.44 203 CYS A N 1
ATOM 1532 C CA . CYS A 1 203 ? 2.296 -6.671 -6.313 1.00 98.44 203 CYS A CA 1
ATOM 1533 C C . CYS A 1 203 ? 1.595 -7.977 -6.723 1.00 98.44 203 CYS A C 1
ATOM 1535 O O . CYS A 1 203 ? 0.571 -8.353 -6.144 1.00 98.44 203 CYS A O 1
ATOM 1537 N N . ASP A 1 204 ? 2.206 -8.732 -7.637 1.00 98.06 204 ASP A N 1
ATOM 1538 C CA . ASP A 1 204 ? 1.740 -10.045 -8.078 1.00 98.06 204 ASP A CA 1
ATOM 1539 C C . ASP A 1 204 ? 1.648 -11.044 -6.926 1.00 98.06 204 ASP A C 1
ATOM 1541 O O . ASP A 1 204 ? 0.672 -11.789 -6.820 1.00 98.06 204 ASP A O 1
ATOM 1545 N N . TYR A 1 205 ? 2.634 -11.050 -6.030 1.00 98.12 205 TYR A N 1
ATOM 1546 C CA . TYR A 1 205 ? 2.623 -11.876 -4.828 1.00 98.12 205 TYR A CA 1
ATOM 1547 C C . TYR A 1 205 ? 1.402 -11.588 -3.945 1.00 98.12 205 TYR A C 1
ATOM 1549 O O . TYR A 1 205 ? 0.742 -12.525 -3.488 1.00 98.12 205 TYR A O 1
ATOM 1557 N N . LEU A 1 206 ? 1.062 -10.314 -3.727 1.00 98.31 206 LEU A N 1
ATOM 1558 C CA . LEU A 1 206 ? -0.120 -9.928 -2.954 1.00 98.31 206 LEU A CA 1
ATOM 1559 C C . LEU A 1 206 ? -1.421 -10.302 -3.672 1.00 98.31 206 LEU A C 1
ATOM 1561 O O . LEU A 1 206 ? -2.341 -10.812 -3.029 1.00 98.31 206 LEU A O 1
ATOM 1565 N N . MET A 1 207 ? -1.499 -10.097 -4.989 1.00 97.50 207 MET A N 1
ATOM 1566 C CA . MET A 1 207 ? -2.691 -10.410 -5.784 1.00 97.50 207 MET A CA 1
ATOM 1567 C C . MET A 1 207 ? -2.952 -11.916 -5.893 1.00 97.50 207 MET A C 1
ATOM 1569 O O . MET A 1 207 ? -4.078 -12.357 -5.674 1.00 97.50 207 MET A O 1
ATOM 1573 N N . ARG A 1 208 ? -1.918 -12.719 -6.177 1.00 97.00 208 ARG A N 1
ATOM 1574 C CA . ARG A 1 208 ? -2.014 -14.190 -6.208 1.00 97.00 208 ARG A CA 1
ATOM 1575 C C . ARG A 1 208 ? -2.279 -14.746 -4.809 1.00 97.00 208 ARG A C 1
ATOM 1577 O O . ARG A 1 208 ? -3.060 -15.684 -4.639 1.00 97.00 208 ARG A O 1
ATOM 1584 N N . GLY A 1 209 ? -1.637 -14.144 -3.808 1.00 94.06 209 GLY A N 1
ATOM 1585 C CA . GLY A 1 209 ? -1.768 -14.496 -2.405 1.00 94.06 209 GLY A CA 1
ATOM 1586 C C . GLY A 1 209 ? -1.452 -15.965 -2.114 1.00 94.06 209 GLY A C 1
ATOM 1587 O O . GLY A 1 209 ? -0.701 -16.627 -2.829 1.00 94.06 209 GLY A O 1
ATOM 1588 N N . ARG A 1 210 ? -2.027 -16.493 -1.029 1.00 90.50 210 ARG A N 1
ATOM 1589 C CA . ARG A 1 210 ? -1.902 -17.911 -0.646 1.00 90.50 210 ARG A CA 1
ATOM 1590 C C . ARG A 1 210 ? -3.206 -18.628 -0.964 1.00 90.50 210 ARG A C 1
ATOM 1592 O O . ARG A 1 210 ? -4.262 -18.158 -0.540 1.00 90.50 210 ARG A O 1
ATOM 1599 N N . ASN A 1 211 ? -3.120 -19.763 -1.659 1.00 92.00 211 ASN A N 1
ATOM 1600 C CA . ASN A 1 211 ? -4.264 -20.565 -2.115 1.00 92.00 211 ASN A CA 1
ATOM 1601 C C . ASN A 1 211 ? -5.215 -19.787 -3.049 1.00 92.00 211 ASN A C 1
ATOM 1603 O O . ASN A 1 211 ? -6.427 -19.955 -2.971 1.00 92.00 211 ASN A O 1
ATOM 1607 N N . GLY A 1 212 ? -4.677 -18.881 -3.875 1.00 93.06 212 GLY A N 1
ATOM 1608 C CA . GLY A 1 212 ? -5.470 -18.038 -4.780 1.00 93.06 212 GLY A CA 1
ATOM 1609 C C . GLY A 1 212 ? -6.258 -16.922 -4.086 1.00 93.06 212 GLY A C 1
ATOM 1610 O O . GLY A 1 212 ? -7.080 -16.266 -4.720 1.00 93.06 212 GLY A O 1
ATOM 1611 N N . VAL A 1 213 ? -6.036 -16.699 -2.785 1.00 96.12 213 VAL A N 1
ATOM 1612 C CA . VAL A 1 213 ? -6.715 -15.647 -2.022 1.00 96.12 213 VAL A CA 1
ATOM 1613 C C . VAL A 1 213 ? -5.783 -14.460 -1.825 1.00 96.12 213 VAL A C 1
ATOM 1615 O O . VAL A 1 213 ? -4.846 -14.538 -1.017 1.00 96.12 213 VAL A O 1
ATOM 1618 N N . ALA A 1 214 ? -6.099 -13.362 -2.517 1.00 97.88 214 ALA A N 1
ATOM 1619 C CA . ALA A 1 214 ? -5.382 -12.092 -2.464 1.00 97.88 214 ALA A CA 1
ATOM 1620 C C . ALA A 1 214 ? -5.192 -11.575 -1.029 1.00 97.88 214 ALA A C 1
ATOM 1622 O O . ALA A 1 214 ? -6.035 -11.772 -0.141 1.00 97.88 214 ALA A O 1
ATOM 1623 N N . ARG A 1 215 ? -4.072 -10.889 -0.803 1.00 98.44 215 ARG A N 1
ATOM 1624 C CA . ARG A 1 215 ? -3.611 -10.426 0.508 1.00 98.44 215 ARG A CA 1
ATOM 1625 C C . ARG A 1 215 ? -3.315 -8.934 0.508 1.00 98.44 215 ARG A C 1
ATOM 1627 O O . ARG A 1 215 ? -2.953 -8.362 -0.512 1.00 98.44 215 ARG A O 1
ATOM 1634 N N . ALA A 1 216 ? -3.432 -8.332 1.684 1.00 98.50 216 ALA A N 1
ATOM 1635 C CA . ALA A 1 216 ? -2.779 -7.065 1.992 1.00 98.50 216 ALA A CA 1
ATOM 1636 C C . ALA A 1 216 ? -1.492 -7.342 2.771 1.00 98.50 216 ALA A C 1
ATOM 1638 O O . ALA A 1 216 ? -1.427 -8.324 3.506 1.00 98.50 216 ALA A O 1
ATOM 1639 N N . GLY A 1 217 ? -0.493 -6.476 2.648 1.00 98.56 217 GLY A N 1
ATOM 1640 C CA . GLY A 1 217 ? 0.635 -6.437 3.571 1.00 98.56 217 GLY A CA 1
ATOM 1641 C C . GLY A 1 217 ? 0.298 -5.621 4.813 1.00 98.56 217 GLY A C 1
ATOM 1642 O O . GLY A 1 217 ? -0.374 -4.602 4.702 1.00 98.56 217 GLY A O 1
ATOM 1643 N N . VAL A 1 218 ? 0.768 -6.045 5.985 1.00 98.56 218 VAL A N 1
ATOM 1644 C CA . VAL A 1 218 ? 0.729 -5.247 7.219 1.00 98.56 218 VAL A CA 1
ATOM 1645 C C . VAL A 1 218 ? 2.123 -5.151 7.808 1.00 98.56 218 VAL A C 1
ATOM 1647 O O . VAL A 1 218 ? 2.780 -6.177 8.007 1.00 98.56 218 VAL A O 1
ATOM 1650 N N . ALA A 1 219 ? 2.517 -3.927 8.127 1.00 98.50 219 ALA A N 1
ATOM 1651 C CA . ALA A 1 219 ? 3.771 -3.591 8.780 1.00 98.50 219 ALA A CA 1
ATOM 1652 C C . ALA A 1 219 ? 3.496 -2.789 10.069 1.00 98.50 219 ALA A C 1
ATOM 1654 O O . ALA A 1 219 ? 2.414 -2.205 10.236 1.00 98.50 219 ALA A O 1
ATOM 1655 N N . LEU A 1 220 ? 4.430 -2.842 11.020 1.00 97.31 220 LEU A N 1
ATOM 1656 C CA . LEU A 1 220 ? 4.224 -2.419 12.416 1.00 97.31 220 LEU A CA 1
ATOM 1657 C C . LEU A 1 220 ? 5.226 -1.352 12.886 1.00 97.31 220 LEU A C 1
ATOM 1659 O O . LEU A 1 220 ? 5.285 -1.043 14.070 1.00 97.31 220 LEU A O 1
ATOM 1663 N N . GLU A 1 221 ? 5.999 -0.757 11.983 1.00 96.75 221 GLU A N 1
ATOM 1664 C CA . GLU A 1 221 ? 7.072 0.190 12.315 1.00 96.75 221 GLU A CA 1
ATOM 1665 C C . GLU A 1 221 ? 6.549 1.453 13.002 1.00 96.75 221 GLU A C 1
ATOM 1667 O O . GLU A 1 221 ? 7.247 2.057 13.810 1.00 96.75 221 GLU A O 1
ATOM 1672 N N . LEU A 1 222 ? 5.300 1.832 12.723 1.00 95.06 222 LEU A N 1
ATOM 1673 C CA . LEU A 1 222 ? 4.636 2.973 13.352 1.00 95.06 222 LEU A CA 1
ATOM 1674 C C . LEU A 1 222 ? 3.693 2.581 14.500 1.00 95.06 222 LEU A C 1
ATOM 1676 O O . LEU A 1 222 ? 2.901 3.414 14.945 1.00 95.06 222 LEU A O 1
ATOM 1680 N N . ASP A 1 223 ? 3.767 1.347 15.011 1.00 93.62 223 ASP A N 1
ATOM 1681 C CA . ASP A 1 223 ? 2.845 0.886 16.056 1.00 93.62 223 ASP A CA 1
ATOM 1682 C C . ASP A 1 223 ? 2.992 1.704 17.350 1.00 93.62 223 ASP A C 1
ATOM 1684 O O . ASP A 1 223 ? 1.988 2.066 17.965 1.00 93.62 223 ASP A O 1
ATOM 1688 N N . GLN A 1 224 ? 4.223 2.106 17.695 1.00 91.75 224 GLN A N 1
ATOM 1689 C CA . GLN A 1 224 ? 4.516 2.996 18.829 1.00 91.75 224 GLN A CA 1
ATOM 1690 C C . GLN A 1 224 ? 3.944 4.410 18.642 1.00 91.75 224 GLN A C 1
ATOM 1692 O O . GLN A 1 224 ? 3.530 5.044 19.607 1.00 91.75 224 GLN A O 1
ATOM 1697 N N . ALA A 1 225 ? 3.864 4.887 17.396 1.00 91.56 225 ALA A N 1
ATOM 1698 C CA . ALA A 1 225 ? 3.207 6.148 17.048 1.00 91.56 225 ALA A CA 1
ATOM 1699 C C . ALA A 1 225 ? 1.673 6.007 16.957 1.00 91.56 225 ALA A C 1
ATOM 1701 O O . ALA A 1 225 ? 0.974 6.959 16.607 1.00 91.56 225 ALA A O 1
ATOM 1702 N N . GLY A 1 226 ? 1.133 4.819 17.248 1.00 94.50 226 GLY A N 1
ATOM 1703 C CA . GLY A 1 226 ? -0.294 4.537 17.191 1.00 94.50 226 GLY A CA 1
ATOM 1704 C C . GLY A 1 226 ? -0.826 4.359 15.770 1.00 94.50 226 GLY A C 1
ATOM 1705 O O . GLY A 1 226 ? -2.015 4.577 15.548 1.00 94.50 226 GLY A O 1
ATOM 1706 N N . PHE A 1 227 ? 0.004 3.962 14.802 1.00 95.88 227 PHE A N 1
ATOM 1707 C CA . PHE A 1 227 ? -0.420 3.687 13.426 1.00 95.88 227 PHE A CA 1
ATOM 1708 C C . PHE A 1 227 ? -0.078 2.262 13.000 1.00 95.88 227 PHE A C 1
ATOM 1710 O O . PHE A 1 227 ? 0.920 1.683 13.409 1.00 95.88 227 PHE A O 1
ATOM 1717 N N . LYS A 1 228 ? -0.905 1.706 12.113 1.00 96.75 228 LYS A N 1
ATOM 1718 C CA . LYS A 1 228 ? -0.562 0.504 11.344 1.00 96.75 228 LYS A CA 1
ATOM 1719 C C . LYS A 1 228 ? -0.433 0.863 9.874 1.00 96.75 228 LYS A C 1
ATOM 1721 O O . LYS A 1 228 ? -1.245 1.642 9.367 1.00 96.75 228 LYS A O 1
ATOM 1726 N N . ILE A 1 229 ? 0.561 0.274 9.216 1.00 98.44 229 ILE A N 1
ATOM 1727 C CA . ILE A 1 229 ? 0.812 0.457 7.788 1.00 98.44 229 ILE A CA 1
ATOM 1728 C C . ILE A 1 229 ? 0.234 -0.744 7.050 1.00 98.44 229 ILE A C 1
ATOM 1730 O O . ILE A 1 229 ? 0.529 -1.891 7.388 1.00 98.44 229 ILE A O 1
ATOM 1734 N N . PHE A 1 230 ? -0.577 -0.477 6.033 1.00 98.62 230 PHE A N 1
ATOM 1735 C CA . PHE A 1 230 ? -1.110 -1.490 5.133 1.00 98.62 230 PHE A CA 1
ATOM 1736 C C . PHE A 1 230 ? -0.582 -1.258 3.723 1.00 98.62 230 PHE A C 1
ATOM 1738 O O . PHE A 1 230 ? -0.659 -0.136 3.240 1.00 98.62 230 PHE A O 1
ATOM 1745 N N . ILE A 1 231 ? -0.106 -2.306 3.054 1.00 98.69 231 ILE A N 1
ATOM 1746 C CA . ILE A 1 231 ? 0.237 -2.282 1.628 1.00 98.69 231 ILE A CA 1
ATOM 1747 C C . ILE A 1 231 ? -0.872 -3.003 0.871 1.00 98.69 231 ILE A C 1
ATOM 1749 O O . ILE A 1 231 ? -1.102 -4.195 1.092 1.00 98.69 231 ILE A O 1
ATOM 1753 N N . LEU A 1 232 ? -1.586 -2.283 0.012 1.00 98.69 232 LEU A N 1
ATOM 1754 C CA . LEU A 1 232 ? -2.718 -2.815 -0.740 1.00 98.69 232 LEU A CA 1
ATOM 1755 C C . LEU A 1 232 ? -2.356 -2.911 -2.224 1.00 98.69 232 LEU A C 1
ATOM 1757 O O . LEU A 1 232 ? -1.921 -1.908 -2.797 1.00 98.69 232 LEU A O 1
ATOM 1761 N N . PRO A 1 233 ? -2.562 -4.075 -2.868 1.00 98.06 233 PRO A N 1
ATOM 1762 C CA . PRO A 1 233 ? -2.475 -4.155 -4.317 1.00 98.06 233 PRO A CA 1
ATOM 1763 C C . PRO A 1 233 ? -3.628 -3.371 -4.975 1.00 98.06 233 PRO A C 1
ATOM 1765 O O . PRO A 1 233 ? -4.630 -3.062 -4.316 1.00 98.06 233 PRO A O 1
ATOM 1768 N N . PRO A 1 234 ? -3.537 -3.067 -6.279 1.00 97.25 234 PRO A N 1
ATOM 1769 C CA . PRO A 1 234 ? -4.651 -2.504 -7.034 1.00 97.25 234 PRO A CA 1
ATOM 1770 C C . PRO A 1 234 ?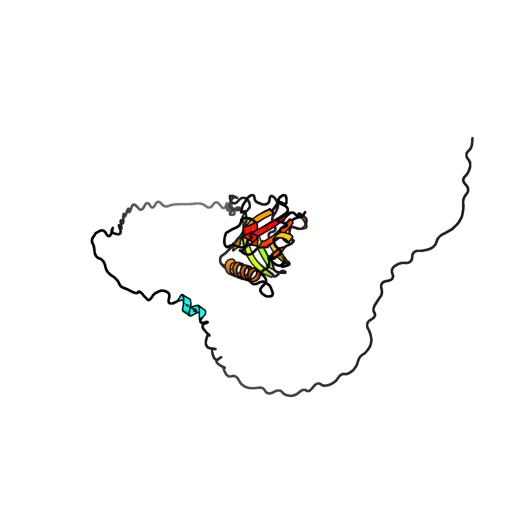 -5.896 -3.392 -6.914 1.00 97.25 234 PRO A C 1
ATOM 1772 O O . PRO A 1 234 ? -5.825 -4.611 -7.067 1.00 97.25 234 PRO A O 1
ATOM 1775 N N . GLY A 1 235 ? -7.063 -2.802 -6.642 1.00 95.50 235 GLY A N 1
ATOM 1776 C CA . GLY A 1 235 ? -8.295 -3.582 -6.522 1.00 95.50 235 GLY A CA 1
ATOM 1777 C C . GLY A 1 235 ? -9.397 -2.935 -5.683 1.00 95.50 235 GLY A C 1
ATOM 1778 O O . GLY A 1 235 ? -9.327 -1.745 -5.366 1.00 95.50 235 GLY A O 1
ATOM 1779 N N . PRO A 1 236 ? -10.438 -3.711 -5.318 1.00 95.25 236 PRO A N 1
ATOM 1780 C CA . PRO A 1 236 ? -11.600 -3.209 -4.583 1.00 95.25 236 PRO A CA 1
ATOM 1781 C C . PRO A 1 236 ? -11.257 -2.521 -3.255 1.00 95.25 236 PRO A C 1
ATOM 1783 O O . PRO A 1 236 ? -11.847 -1.490 -2.945 1.00 95.25 236 PRO A O 1
ATOM 1786 N N . ALA A 1 237 ? -10.279 -3.044 -2.505 1.00 96.75 237 ALA A N 1
ATOM 1787 C CA . ALA A 1 237 ? -9.861 -2.465 -1.227 1.00 96.75 237 ALA A CA 1
ATOM 1788 C C . ALA A 1 237 ? -9.290 -1.045 -1.390 1.00 96.75 237 ALA A C 1
ATOM 1790 O O . ALA A 1 237 ? -9.666 -0.140 -0.650 1.00 96.75 237 ALA A O 1
ATOM 1791 N N . SER A 1 238 ? -8.444 -0.831 -2.401 1.00 96.56 238 SER A N 1
ATOM 1792 C CA . SER A 1 238 ? -7.871 0.483 -2.713 1.00 96.56 238 SER A CA 1
ATOM 1793 C C . SER A 1 238 ? -8.933 1.455 -3.235 1.00 96.56 238 SER A C 1
ATOM 1795 O O . SER A 1 238 ? -8.976 2.613 -2.820 1.00 96.56 238 SER A O 1
ATOM 1797 N N . ARG A 1 239 ? -9.881 0.966 -4.049 1.00 95.75 239 ARG A N 1
ATOM 1798 C CA . ARG A 1 239 ? -11.019 1.769 -4.538 1.00 95.75 239 ARG A CA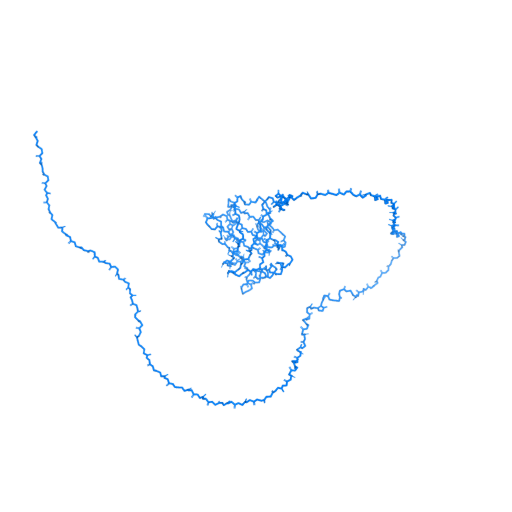 1
ATOM 1799 C C . ARG A 1 239 ? -11.955 2.224 -3.429 1.00 95.75 239 ARG A C 1
ATOM 1801 O O . ARG A 1 239 ? -12.486 3.327 -3.515 1.00 95.75 239 ARG A O 1
ATOM 1808 N N . ALA A 1 240 ? -12.132 1.419 -2.384 1.00 94.88 240 ALA A N 1
ATOM 1809 C CA . ALA A 1 240 ? -12.930 1.802 -1.222 1.00 94.88 240 ALA A CA 1
ATOM 1810 C C . ALA A 1 240 ? -12.322 2.978 -0.433 1.00 94.88 240 ALA A C 1
ATOM 1812 O O . ALA A 1 240 ? -13.036 3.655 0.299 1.00 94.88 240 ALA A O 1
ATOM 1813 N N . LEU A 1 241 ? -11.025 3.252 -0.617 1.00 93.44 241 LEU A N 1
ATOM 1814 C CA . LEU A 1 241 ? -10.329 4.430 -0.093 1.00 93.44 241 LEU A CA 1
ATOM 1815 C C . LEU A 1 241 ? -10.280 5.595 -1.100 1.00 93.44 241 LEU A C 1
ATOM 1817 O O . LEU A 1 241 ? -9.595 6.583 -0.861 1.00 93.44 241 LEU A O 1
ATOM 1821 N N . GLY A 1 242 ? -10.985 5.484 -2.230 1.00 90.75 242 GLY A N 1
ATOM 1822 C CA . GLY A 1 242 ? -11.018 6.498 -3.285 1.00 90.75 242 GLY A CA 1
ATOM 1823 C C . GLY A 1 242 ? -9.895 6.389 -4.321 1.00 90.75 242 GLY A C 1
ATOM 1824 O O . GLY A 1 242 ? -9.912 7.140 -5.294 1.00 90.75 242 GLY A O 1
ATOM 1825 N N . TYR A 1 243 ? -8.962 5.440 -4.182 1.00 92.44 243 TYR A N 1
ATOM 1826 C CA . TYR A 1 243 ? -7.863 5.260 -5.132 1.00 92.44 243 TYR A CA 1
ATOM 1827 C C . TYR A 1 243 ? -8.269 4.354 -6.305 1.00 92.44 243 TYR A C 1
ATOM 1829 O O . TYR A 1 243 ? -8.626 3.189 -6.117 1.00 92.44 243 TYR A O 1
ATOM 1837 N N . LYS A 1 244 ? -8.225 4.884 -7.533 1.00 88.38 244 LYS A N 1
ATOM 1838 C CA . LYS A 1 244 ? -8.720 4.199 -8.747 1.00 88.38 244 LYS A CA 1
ATOM 1839 C C . LYS A 1 244 ? -7.638 3.808 -9.757 1.00 88.38 244 LYS A C 1
ATOM 1841 O O . LYS A 1 244 ? -7.974 3.154 -10.742 1.00 88.38 244 LYS A O 1
ATOM 1846 N N . ALA A 1 245 ? -6.389 4.207 -9.539 1.00 88.94 245 ALA A N 1
ATOM 1847 C CA . ALA A 1 245 ? -5.294 3.929 -10.461 1.00 88.94 245 ALA A CA 1
ATOM 1848 C C . ALA A 1 245 ? -4.717 2.508 -10.276 1.00 88.94 245 ALA A C 1
ATOM 1850 O O . ALA A 1 245 ? -5.250 1.686 -9.524 1.00 88.94 245 ALA A O 1
ATOM 1851 N N . GLY A 1 246 ? -3.689 2.193 -11.067 1.00 92.62 246 GLY A N 1
ATOM 1852 C CA . GLY A 1 246 ? -3.140 0.844 -11.223 1.00 92.62 246 GLY A CA 1
ATOM 1853 C C . GLY A 1 246 ? -1.967 0.497 -10.310 1.00 92.62 246 GLY A C 1
ATOM 1854 O O . GLY A 1 246 ? -1.420 -0.590 -10.465 1.00 92.62 246 GLY A O 1
ATOM 1855 N N . ASN A 1 247 ? -1.569 1.377 -9.387 1.00 97.12 247 ASN A N 1
ATOM 1856 C CA . ASN A 1 247 ? -0.425 1.139 -8.508 1.00 97.12 247 ASN A CA 1
ATOM 1857 C C . ASN A 1 247 ? -0.852 0.565 -7.148 1.00 97.12 247 ASN A C 1
ATOM 1859 O O . ASN A 1 247 ? -2.011 0.656 -6.730 1.00 97.12 247 ASN A O 1
ATOM 1863 N N . MET A 1 248 ? 0.095 -0.056 -6.445 1.00 98.38 248 MET A N 1
ATOM 1864 C CA . MET A 1 248 ? -0.072 -0.360 -5.027 1.00 98.38 248 MET A CA 1
ATOM 1865 C C . MET A 1 248 ? -0.225 0.938 -4.228 1.00 98.38 248 MET A C 1
ATOM 1867 O O . MET A 1 248 ? 0.318 1.979 -4.601 1.00 98.38 248 MET A O 1
ATOM 1871 N N . ILE A 1 249 ? -0.912 0.862 -3.091 1.00 98.62 249 ILE A N 1
ATOM 1872 C CA . ILE A 1 249 ? -0.991 1.973 -2.139 1.00 98.62 249 ILE A CA 1
ATOM 1873 C C . ILE A 1 249 ? -0.508 1.552 -0.756 1.00 98.62 249 ILE A C 1
ATOM 1875 O O . ILE A 1 249 ? -0.724 0.413 -0.335 1.00 98.62 249 ILE A O 1
ATOM 1879 N N . ALA A 1 250 ? 0.099 2.486 -0.030 1.00 98.50 250 ALA A N 1
ATOM 1880 C CA . ALA A 1 250 ? 0.305 2.372 1.404 1.00 98.50 250 ALA A CA 1
ATOM 1881 C C . ALA A 1 250 ? -0.762 3.173 2.154 1.00 98.50 250 ALA A C 1
ATOM 1883 O O . ALA A 1 250 ? -1.075 4.309 1.800 1.00 98.50 250 ALA A O 1
ATOM 1884 N N . VAL A 1 251 ? -1.314 2.585 3.211 1.00 98.06 251 VAL A N 1
ATOM 1885 C CA . VAL A 1 251 ? -2.339 3.206 4.051 1.00 98.06 251 VAL A CA 1
ATOM 1886 C C . VAL A 1 251 ? -1.846 3.237 5.486 1.00 98.06 251 VAL A C 1
ATOM 1888 O O . VAL A 1 251 ? -1.665 2.191 6.107 1.00 98.06 251 VAL A O 1
ATOM 1891 N N . LEU A 1 252 ? -1.672 4.436 6.030 1.00 97.31 252 LEU A N 1
ATOM 1892 C CA . LEU A 1 252 ? -1.409 4.647 7.447 1.00 97.31 252 LEU A CA 1
ATOM 1893 C C . LEU 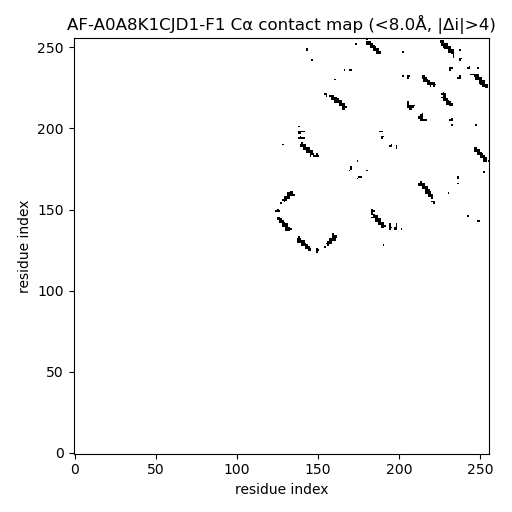A 1 252 ? -2.739 4.871 8.145 1.00 97.31 252 LEU A C 1
ATOM 1895 O O . LEU A 1 252 ? -3.372 5.916 7.988 1.00 97.31 252 LEU A O 1
ATOM 1899 N N . ARG A 1 253 ? -3.168 3.886 8.928 1.00 95.94 253 ARG A N 1
ATOM 1900 C CA . ARG A 1 253 ? -4.421 3.940 9.684 1.00 95.94 253 ARG A CA 1
ATOM 1901 C C . ARG A 1 253 ? -4.113 4.136 11.161 1.00 95.94 253 ARG A C 1
ATOM 1903 O O . ARG A 1 253 ? -3.434 3.292 11.755 1.00 95.94 253 ARG A O 1
ATOM 1910 N N . LYS A 1 254 ? -4.656 5.195 11.768 1.00 93.88 254 LYS A N 1
ATOM 1911 C CA . LYS A 1 254 ? -4.556 5.404 13.221 1.00 93.88 254 LYS A CA 1
ATOM 1912 C C . LYS A 1 254 ? -5.193 4.218 13.963 1.00 93.88 254 LYS A C 1
ATOM 1914 O O . LYS A 1 254 ? -6.221 3.691 13.529 1.00 93.88 254 LYS A O 1
ATOM 1919 N N . ARG A 1 255 ? -4.567 3.746 15.040 1.00 87.75 255 ARG A N 1
ATOM 1920 C CA . ARG A 1 255 ? -5.173 2.788 15.971 1.00 87.75 255 ARG A CA 1
ATOM 1921 C C . ARG A 1 255 ? -6.316 3.497 16.699 1.00 87.75 255 ARG A C 1
ATOM 1923 O O . ARG A 1 255 ? -6.190 4.669 17.050 1.00 87.75 255 ARG A O 1
ATOM 1930 N N . ALA A 1 256 ? -7.434 2.789 16.819 1.00 72.44 256 ALA A N 1
ATOM 1931 C CA . ALA A 1 256 ? -8.534 3.190 17.684 1.00 72.44 256 ALA A CA 1
ATOM 1932 C C . ALA A 1 256 ? -8.163 2.958 19.149 1.00 72.44 256 ALA A C 1
ATOM 1934 O O . ALA A 1 256 ? -7.348 2.032 19.387 1.00 72.44 256 ALA A O 1
#

pLDDT: mean 70.23, std 26.7, range [28.62, 98.81]

Sequence (256 aa):
MMTGTQGENGGDAGVDARADVPSVSMSELSHVADQAHAGDAVDVTSGPTTSPSLPRQRSAVYEKYLNVKLSTPGENGGASSGGGIPEISNSNDDTEREAGEVVSDDALDNQENTPSRGNASNETGGEWQFELKRSGRTKCRVRGVPTGIPAPYQLPLVVDVVQLPHLSKFQEFLMLERRELKRFVYELHPDTMPDKVGYEEYCDYLMRGRNGVARAGVALELDQAGFKIFILPPGPASRALGYKAGNMIAVLRKRA